Protein AF-A0A954ZHX9-F1 (afdb_monomer_lite)

Secondary structure (DSSP, 8-state):
-PPPP-PPPPPPPPP-------HHHHHHHHTS-------SPPTTT--TT--HHHHHHHHHHHHHH-TTS-TTSSP-SEETTTEEEEEEETTTTSTT-EEEEEEEE-TTT---EEEEEEE-IIIIISS-HHHHHHHHHHHHHHTTTSEEEEEEHHHHB-TTSSBPPHHHHHHHHHHHTTSSPPPPHHHHHHHHHTTTTT-

Sequence (199 aa):
MKRRLYQRPPTMPKPTSLPRGPKWSQKIRKDGKMFSGPGNAPLAFKGGGTSSLEWIVYWTLYKIFMPSGDPRKPPYDGIIGVFAYQKSIDLGHFAGGSVIDFVVELGPRMKSRVAIRVNGSRYHEQASARQIMMDRLQKQRLSSTMTVIDLWDYELLESDGSAGTGEKAVIAVKRALGMIEGPSRLALARSRDVRYQGS

Foldseek 3Di:
DDDDDDDDPDDPDDPDDDPDPDVVVVVCVVVPPQVAQLPAQAPQQPDPPHDSQLSRLLVLQCCVPPVVDDCNDDPNQHDPQAKGAQDKDPRRPDVPIHTFGMWGRPDPVPNAIEGEHEDECVPAVVHDPVSVVVVVVVCVVVVVRHHYDYDYQPQQAPPVSHGDRSVSSNVSVCVRVVVDPDDPVVNVVVVVVVVVVPD

Structure (mmCIF, N/CA/C/O backbone):
data_AF-A0A954ZHX9-F1
#
_entry.id   AF-A0A954ZHX9-F1
#
loop_
_atom_site.group_PDB
_atom_site.id
_atom_site.type_symbol
_atom_site.label_atom_id
_atom_site.label_alt_id
_atom_site.label_comp_id
_atom_site.label_asym_id
_atom_site.label_entity_id
_atom_site.label_seq_id
_atom_site.pdbx_PDB_ins_code
_atom_site.Cartn_x
_atom_site.Cartn_y
_atom_site.Cartn_z
_atom_site.occupancy
_atom_site.B_iso_or_equiv
_atom_site.auth_seq_id
_atom_site.auth_comp_id
_atom_site.auth_asym_id
_atom_site.auth_atom_id
_atom_site.pdbx_PDB_model_num
ATOM 1 N N . MET A 1 1 ? -4.524 77.497 17.691 1.00 46.69 1 MET A N 1
ATOM 2 C CA . MET A 1 1 ? -3.763 76.354 17.130 1.00 46.69 1 MET A CA 1
ATOM 3 C C . MET A 1 1 ? -4.618 75.087 17.191 1.00 46.69 1 MET A C 1
ATOM 5 O O . MET A 1 1 ? -4.881 74.610 18.285 1.00 46.69 1 MET A O 1
ATOM 9 N N . LYS A 1 2 ? -5.102 74.559 16.056 1.00 51.31 2 LYS A N 1
ATOM 10 C CA . LYS A 1 2 ? -5.863 73.292 16.003 1.00 51.31 2 LYS A CA 1
ATOM 11 C C . LYS A 1 2 ? -4.906 72.137 15.670 1.00 51.31 2 LYS A C 1
ATOM 13 O O . LYS A 1 2 ? -4.298 72.145 14.603 1.00 51.31 2 LYS A O 1
ATOM 18 N N . ARG A 1 3 ? -4.752 71.166 16.581 1.00 58.97 3 ARG A N 1
ATOM 19 C CA . ARG A 1 3 ? -3.975 69.929 16.361 1.00 58.97 3 ARG A CA 1
ATOM 20 C C . ARG A 1 3 ? -4.663 69.086 15.279 1.00 58.97 3 ARG A C 1
ATOM 22 O O . ARG A 1 3 ? -5.805 68.675 15.467 1.00 58.97 3 ARG A O 1
ATOM 29 N N . ARG A 1 4 ? -3.978 68.823 14.159 1.00 59.22 4 ARG A N 1
ATOM 30 C CA . ARG A 1 4 ? -4.426 67.840 13.157 1.00 59.22 4 ARG A CA 1
ATOM 31 C C . ARG A 1 4 ? -4.336 66.443 13.775 1.00 59.22 4 ARG A C 1
ATOM 33 O O . ARG A 1 4 ? -3.254 66.013 14.166 1.00 59.22 4 ARG A O 1
ATOM 40 N N . LEU A 1 5 ? -5.475 65.763 13.889 1.00 67.81 5 LEU A N 1
ATOM 41 C CA . LEU A 1 5 ? -5.545 64.365 14.306 1.00 67.81 5 LEU A CA 1
ATOM 42 C C . LEU A 1 5 ? -4.950 63.494 13.195 1.00 67.81 5 LEU A C 1
ATOM 44 O O . LEU A 1 5 ? -5.352 63.588 12.037 1.00 67.81 5 LEU A O 1
ATOM 48 N N . TYR A 1 6 ? -3.971 62.671 13.555 1.00 69.44 6 TYR A N 1
ATOM 49 C CA . TYR A 1 6 ? -3.322 61.719 12.660 1.00 69.44 6 TYR A CA 1
ATOM 50 C C . TYR A 1 6 ? -4.331 60.608 12.319 1.00 69.44 6 TYR A C 1
ATOM 52 O O . TYR A 1 6 ? -4.596 59.733 13.144 1.00 69.44 6 TYR A O 1
ATOM 60 N N . GLN A 1 7 ? -4.952 60.660 11.137 1.00 76.38 7 GLN A N 1
ATOM 61 C CA . GLN A 1 7 ? -5.815 59.575 10.662 1.00 76.38 7 GLN A CA 1
ATOM 62 C C . GLN A 1 7 ? -4.935 58.385 10.274 1.00 76.38 7 GLN A C 1
ATOM 64 O O . GLN A 1 7 ? -4.079 58.490 9.397 1.00 76.38 7 GLN A O 1
ATOM 69 N N . ARG A 1 8 ? -5.123 57.250 10.954 1.00 72.94 8 ARG A N 1
ATOM 70 C CA . ARG A 1 8 ? -4.451 56.002 10.583 1.00 72.94 8 ARG A CA 1
ATOM 71 C C . ARG A 1 8 ? -4.977 55.536 9.219 1.00 72.94 8 ARG A C 1
ATOM 73 O O . ARG A 1 8 ? -6.191 55.588 9.014 1.00 72.94 8 ARG A O 1
ATOM 80 N N . PRO A 1 9 ? -4.102 55.074 8.311 1.00 79.62 9 PRO A N 1
ATOM 81 C CA . PRO A 1 9 ? -4.531 54.550 7.023 1.00 79.62 9 PRO A CA 1
ATOM 82 C C . PRO A 1 9 ? -5.466 53.342 7.211 1.00 79.62 9 PRO A C 1
ATOM 84 O O . PRO A 1 9 ? -5.318 52.597 8.191 1.00 79.62 9 PRO A O 1
ATOM 87 N N . PRO A 1 10 ? -6.434 53.143 6.299 1.00 79.38 10 PRO A N 1
ATOM 88 C CA . PRO A 1 10 ? -7.357 52.020 6.361 1.00 79.38 10 PRO A CA 1
ATOM 89 C C . PRO A 1 10 ? -6.578 50.703 6.342 1.00 79.38 10 PRO A C 1
ATOM 91 O O . PRO A 1 10 ? -5.670 50.497 5.537 1.00 79.38 10 PRO A O 1
ATOM 94 N N . THR A 1 11 ? -6.908 49.812 7.274 1.00 78.06 11 THR A N 1
ATOM 95 C CA . THR A 1 11 ? -6.259 48.505 7.385 1.00 78.06 11 THR A CA 1
ATOM 96 C C . THR A 1 11 ? -6.727 47.629 6.226 1.00 78.06 11 THR A C 1
ATOM 98 O O . THR A 1 11 ? -7.932 47.493 6.018 1.00 78.06 11 THR A O 1
ATOM 101 N N . MET A 1 12 ? -5.798 47.032 5.472 1.00 79.19 12 MET A N 1
ATOM 102 C CA . MET A 1 12 ? -6.164 46.095 4.405 1.00 79.19 12 MET A CA 1
ATOM 103 C C . MET A 1 12 ? -6.992 44.930 4.977 1.00 79.19 12 MET A C 1
ATOM 105 O O . MET A 1 12 ? -6.648 44.407 6.046 1.00 79.19 12 MET A O 1
ATOM 109 N N . PRO A 1 13 ? -8.069 44.503 4.293 1.00 69.75 13 PRO A N 1
ATOM 110 C CA . PRO A 1 13 ? -8.847 43.350 4.714 1.00 69.75 13 PRO A CA 1
ATOM 111 C C . PRO A 1 13 ? -7.958 42.104 4.711 1.00 69.75 13 PRO A C 1
ATOM 113 O O . PRO A 1 13 ? -7.259 41.814 3.741 1.00 69.75 13 PRO A O 1
ATOM 116 N N . LYS A 1 14 ? -7.960 41.370 5.828 1.00 72.50 14 LYS A N 1
ATOM 117 C CA . LYS A 1 14 ? -7.236 40.099 5.928 1.00 72.50 14 LYS A CA 1
ATOM 118 C C . LYS A 1 14 ? -7.811 39.116 4.899 1.00 72.50 14 LYS A C 1
ATOM 120 O O . LYS A 1 14 ? -9.035 39.058 4.771 1.00 72.50 14 LYS A O 1
ATOM 125 N N . PRO A 1 15 ? -6.971 38.326 4.206 1.00 68.50 15 PRO A N 1
ATOM 126 C CA . PRO A 1 15 ? -7.455 37.315 3.276 1.00 68.50 15 PRO A CA 1
ATOM 127 C C . PRO A 1 15 ? -8.400 36.356 4.000 1.00 68.50 15 PRO A C 1
ATOM 129 O O . PRO A 1 15 ? -8.132 35.940 5.132 1.00 68.50 15 PRO A O 1
ATOM 132 N N . THR A 1 16 ? -9.516 36.024 3.350 1.00 65.25 16 THR A N 1
ATOM 133 C CA . THR A 1 16 ? -10.502 35.071 3.858 1.00 65.25 16 THR A CA 1
ATOM 134 C C . THR A 1 16 ? -9.792 33.766 4.191 1.00 65.25 16 THR A C 1
ATOM 136 O O . THR A 1 16 ? -9.260 33.088 3.313 1.00 65.25 16 THR A O 1
ATOM 139 N N . SER A 1 17 ? -9.737 33.420 5.478 1.00 63.84 17 SER A N 1
ATOM 140 C CA . SER A 1 17 ? -9.113 32.174 5.908 1.00 63.84 17 SER A CA 1
ATOM 141 C C . SER A 1 17 ? -9.844 30.999 5.268 1.00 63.84 17 SER A C 1
ATOM 143 O O . SER A 1 17 ? -11.068 30.910 5.390 1.00 63.84 17 SER A O 1
ATOM 145 N N . LEU A 1 18 ? -9.100 30.091 4.634 1.00 62.84 18 LEU A N 1
ATOM 146 C CA . LEU A 1 18 ? -9.658 28.848 4.112 1.00 62.84 18 LEU A CA 1
ATOM 147 C C . LEU A 1 18 ? -10.445 28.121 5.216 1.00 62.84 18 LEU A C 1
ATOM 149 O O . LEU A 1 18 ? -9.999 28.108 6.373 1.00 62.84 18 LEU A O 1
ATOM 153 N N . PRO A 1 19 ? -11.598 27.513 4.886 1.00 58.16 19 PRO A N 1
ATOM 154 C CA . PRO A 1 19 ? -12.369 26.754 5.853 1.00 58.16 19 PRO A CA 1
ATOM 155 C C . PRO A 1 19 ? -11.476 25.655 6.424 1.00 58.16 19 PRO A C 1
ATOM 157 O O . PRO A 1 19 ? -11.005 24.763 5.716 1.00 58.16 19 PRO A O 1
ATOM 160 N N . ARG A 1 20 ? -11.204 25.737 7.729 1.00 55.69 20 ARG A N 1
ATOM 161 C CA . ARG A 1 20 ? -10.523 24.659 8.441 1.00 55.69 20 ARG A CA 1
ATOM 162 C C . ARG A 1 20 ? -11.422 23.433 8.330 1.00 55.69 20 ARG A C 1
ATOM 164 O O . ARG A 1 20 ? -12.624 23.546 8.567 1.00 55.69 20 ARG A O 1
ATOM 171 N N . GLY A 1 21 ? -10.839 22.299 7.943 1.00 61.03 21 GLY A N 1
ATOM 172 C CA . GLY A 1 21 ? -11.563 21.049 7.710 1.00 61.03 21 GLY A CA 1
ATOM 173 C C . GLY A 1 21 ? -12.459 20.620 8.886 1.00 61.03 21 GLY A C 1
ATOM 174 O O . GLY A 1 21 ? -12.442 21.247 9.948 1.00 61.03 21 GLY A O 1
ATOM 175 N N . PRO A 1 22 ? -13.248 19.550 8.713 1.00 62.28 22 PRO A N 1
ATOM 176 C CA . PRO A 1 22 ? -14.292 19.139 9.651 1.00 62.28 22 PRO A CA 1
ATOM 177 C C . PRO A 1 22 ? -13.874 19.187 11.130 1.00 62.28 22 PRO A C 1
ATOM 179 O O . PRO A 1 22 ? -12.778 18.769 11.489 1.00 62.28 22 PRO A O 1
ATOM 182 N N . LYS A 1 23 ? -14.760 19.650 12.025 1.00 50.34 23 LYS A N 1
ATOM 183 C CA . LYS A 1 23 ? -14.443 19.836 13.460 1.00 50.34 23 LYS A CA 1
ATOM 184 C C . LYS A 1 23 ? -13.879 18.577 14.140 1.00 50.34 23 LYS A C 1
ATOM 186 O O . LYS A 1 23 ? -13.110 18.701 15.090 1.00 50.34 23 LYS A O 1
ATOM 191 N N . TRP A 1 24 ? -14.218 17.380 13.654 1.00 52.72 24 TRP A N 1
ATOM 192 C CA . TRP A 1 24 ? -13.671 16.124 14.172 1.00 52.72 24 TRP A CA 1
ATOM 193 C C . TRP A 1 24 ? -12.162 15.981 13.909 1.00 52.72 24 TRP A C 1
ATOM 195 O O . TRP A 1 24 ? -11.444 15.561 14.812 1.00 52.72 24 TRP A O 1
ATOM 205 N N . SER A 1 25 ? -11.650 16.414 12.749 1.00 47.78 25 SER A N 1
ATOM 206 C CA . SER A 1 25 ? -10.208 16.373 12.454 1.00 47.78 25 SER A CA 1
ATOM 207 C C . SER A 1 25 ? -9.433 17.402 13.281 1.00 47.78 25 SER A C 1
ATOM 209 O O . SER A 1 25 ? -8.307 17.160 13.709 1.00 47.78 25 SER A O 1
ATOM 211 N N . GLN A 1 26 ? -10.068 18.531 13.608 1.00 52.44 26 GLN A N 1
ATOM 212 C CA . GLN A 1 26 ? -9.501 19.531 14.517 1.00 52.44 26 GLN A CA 1
ATOM 213 C C . GLN A 1 26 ? -9.416 19.021 15.963 1.00 52.44 26 GLN A C 1
ATOM 215 O O . GLN A 1 26 ? -8.457 19.340 16.663 1.00 52.44 26 GLN A O 1
ATOM 220 N N . LYS A 1 27 ? -10.395 18.220 16.407 1.00 49.22 27 LYS A N 1
ATOM 221 C CA . LYS A 1 27 ? -10.418 17.623 17.751 1.00 49.22 27 LYS A CA 1
ATOM 222 C C . LYS A 1 27 ? -9.317 16.566 17.909 1.00 49.22 27 LYS A C 1
ATOM 224 O O . LYS A 1 27 ? -8.544 16.642 18.853 1.00 49.22 27 LYS A O 1
ATOM 229 N N . ILE A 1 28 ? -9.141 15.705 16.901 1.00 50.41 28 ILE A N 1
ATOM 230 C CA . ILE A 1 28 ? -8.047 14.717 16.838 1.00 50.41 28 ILE A CA 1
ATOM 231 C C . ILE A 1 28 ? -6.665 15.393 16.889 1.00 50.41 28 ILE A C 1
ATOM 233 O O . ILE A 1 28 ? -5.774 14.916 17.585 1.00 50.41 28 ILE A O 1
ATOM 237 N N . ARG A 1 29 ? -6.493 16.543 16.218 1.00 48.91 29 ARG A N 1
ATOM 238 C CA . ARG A 1 29 ? -5.257 17.347 16.291 1.00 48.91 29 ARG A CA 1
ATOM 239 C C . ARG A 1 29 ? -5.011 17.972 17.668 1.00 48.91 29 ARG A C 1
ATOM 241 O O . ARG A 1 29 ? -3.859 18.117 18.062 1.00 48.91 29 ARG A O 1
ATOM 248 N N . LYS A 1 30 ? -6.073 18.375 18.374 1.00 45.91 30 LYS A N 1
ATOM 249 C CA . LYS A 1 30 ? -5.996 19.037 19.687 1.00 45.91 30 LYS A CA 1
ATOM 250 C C . LYS A 1 30 ? -5.690 18.053 20.820 1.00 45.91 30 LYS A C 1
ATOM 252 O O . LYS A 1 30 ? -5.014 18.429 21.769 1.00 45.91 30 LYS A O 1
ATOM 257 N N . ASP A 1 31 ? -6.129 16.804 20.691 1.00 44.69 31 ASP A N 1
ATOM 258 C CA . ASP A 1 31 ? -6.001 15.778 21.733 1.00 44.69 31 ASP A CA 1
ATOM 259 C C . ASP A 1 31 ? -4.604 15.123 21.801 1.00 44.69 31 ASP A C 1
ATOM 261 O O . ASP A 1 31 ? -4.423 14.128 22.500 1.00 44.69 31 ASP A O 1
ATOM 265 N N . GLY A 1 32 ? -3.597 15.636 21.080 1.00 37.88 32 GLY A N 1
ATOM 266 C CA . GLY A 1 32 ? -2.194 15.213 21.222 1.00 37.88 32 GLY A CA 1
ATOM 267 C C . GLY A 1 32 ? -1.882 13.774 20.787 1.00 37.88 32 GLY A C 1
ATOM 268 O O . GLY A 1 32 ? -0.715 13.433 20.608 1.00 37.88 32 GLY A O 1
ATOM 269 N N . LYS A 1 33 ? -2.895 12.947 20.496 1.00 42.09 33 LYS A N 1
ATOM 270 C CA . LYS A 1 33 ? -2.769 11.767 19.635 1.00 42.09 33 LYS A CA 1
ATOM 271 C C . LYS A 1 33 ? -2.601 12.242 18.196 1.00 42.09 33 LYS A C 1
ATOM 273 O O . LYS A 1 33 ? -3.433 11.974 17.332 1.00 42.09 33 LYS A O 1
ATOM 278 N N . MET A 1 34 ? -1.497 12.940 17.920 1.00 41.88 34 MET A N 1
ATOM 279 C CA . MET A 1 34 ? -0.911 12.852 16.592 1.00 41.88 34 MET A CA 1
ATOM 280 C C . MET A 1 34 ? -0.884 11.359 16.273 1.00 41.88 34 MET A C 1
ATOM 282 O O . MET A 1 34 ? -0.320 10.579 17.042 1.00 41.88 34 MET A O 1
ATOM 286 N N . PHE A 1 35 ? -1.548 10.947 15.193 1.00 48.53 35 PHE A N 1
ATOM 287 C CA . PHE A 1 35 ? -1.193 9.695 14.548 1.00 48.53 35 PHE A CA 1
ATOM 288 C C . PHE A 1 35 ? 0.287 9.857 14.223 1.00 48.53 35 PHE A C 1
ATOM 290 O O . PHE A 1 35 ? 0.636 10.510 13.237 1.00 48.53 35 PHE A O 1
ATOM 297 N N . SER A 1 36 ? 1.151 9.384 15.127 1.00 63.84 36 SER A N 1
ATOM 298 C CA . SER A 1 36 ? 2.575 9.322 14.879 1.00 63.84 36 SER A CA 1
ATOM 299 C C . SER A 1 36 ? 2.706 8.634 13.533 1.00 63.84 36 SER A C 1
ATOM 301 O O . SER A 1 36 ? 2.004 7.657 13.259 1.00 63.84 36 SER A O 1
ATOM 303 N N . GLY A 1 37 ? 3.490 9.224 12.635 1.00 72.12 37 GLY A N 1
ATOM 304 C CA . GLY A 1 37 ? 3.716 8.607 11.341 1.00 72.12 37 GLY A CA 1
ATOM 305 C C . GLY A 1 37 ? 4.265 7.187 11.520 1.00 72.12 37 GLY A C 1
ATOM 306 O O . GLY A 1 37 ? 4.685 6.801 12.617 1.00 72.12 37 GLY A O 1
ATOM 307 N N . PRO A 1 38 ? 4.339 6.410 10.438 1.00 81.00 38 PRO A N 1
ATOM 308 C CA . PRO A 1 38 ? 4.888 5.054 10.478 1.00 81.00 38 PRO A CA 1
ATOM 309 C C . PRO A 1 38 ? 6.326 4.996 11.035 1.00 81.00 38 PRO A C 1
ATOM 311 O O . PRO A 1 38 ? 6.797 3.933 11.456 1.00 81.00 38 PRO A O 1
ATOM 314 N N . GLY A 1 39 ? 7.026 6.137 11.078 1.00 83.75 39 GLY A N 1
ATOM 315 C CA . GLY A 1 39 ? 8.426 6.231 11.464 1.00 83.75 39 GLY A CA 1
ATOM 316 C C . GLY A 1 39 ? 9.302 5.448 10.492 1.00 83.75 39 GLY A C 1
ATOM 317 O O . GLY A 1 39 ? 8.857 5.024 9.425 1.00 83.75 39 GLY A O 1
ATOM 318 N N . ASN A 1 40 ? 10.554 5.212 10.870 1.00 84.12 40 ASN A N 1
ATOM 319 C CA . ASN A 1 40 ? 11.426 4.357 10.071 1.00 84.12 40 ASN A CA 1
ATOM 320 C C . ASN A 1 40 ? 10.964 2.900 10.144 1.00 84.12 40 ASN A C 1
ATOM 322 O O . ASN A 1 40 ? 10.594 2.424 11.225 1.00 84.12 40 ASN A O 1
ATOM 326 N N . ALA A 1 41 ? 11.031 2.193 9.016 1.00 86.94 41 ALA A N 1
ATOM 327 C CA . ALA A 1 41 ? 10.778 0.758 8.988 1.00 86.94 41 ALA A CA 1
ATOM 328 C C . ALA A 1 41 ? 11.804 0.019 9.866 1.00 86.94 41 ALA A C 1
ATOM 330 O O . ALA A 1 41 ? 12.984 0.395 9.852 1.00 86.94 41 ALA A O 1
ATOM 331 N N . PRO A 1 42 ? 11.390 -1.012 10.624 1.00 87.69 42 PRO A N 1
ATOM 332 C CA . PRO A 1 42 ? 12.321 -1.897 11.315 1.00 87.69 42 PRO A CA 1
ATOM 333 C C . PRO A 1 42 ? 13.357 -2.486 10.351 1.00 87.69 42 PRO A C 1
ATOM 335 O O . PRO A 1 42 ? 13.042 -2.764 9.195 1.00 87.69 42 PRO A O 1
ATOM 338 N N . LEU A 1 43 ? 14.582 -2.731 10.827 1.00 84.94 43 LEU A N 1
ATOM 339 C CA . LEU A 1 43 ? 15.641 -3.302 9.985 1.00 84.94 43 LEU A CA 1
ATOM 340 C C . LEU A 1 43 ? 15.221 -4.656 9.391 1.00 84.94 43 LEU A C 1
ATOM 342 O O . LEU A 1 43 ? 15.413 -4.891 8.207 1.00 84.94 43 LEU A O 1
ATOM 346 N N . ALA A 1 44 ? 14.555 -5.490 10.193 1.00 85.31 44 ALA A N 1
ATOM 347 C CA . ALA A 1 44 ? 14.040 -6.788 9.763 1.00 85.31 44 ALA A CA 1
ATOM 348 C C . ALA A 1 44 ? 12.870 -6.702 8.756 1.00 85.31 44 ALA A C 1
ATOM 350 O O . ALA A 1 44 ? 12.528 -7.713 8.157 1.00 85.31 44 ALA A O 1
ATOM 351 N N . PHE A 1 45 ? 12.250 -5.528 8.576 1.00 84.06 45 PHE A N 1
ATOM 352 C CA . PHE A 1 45 ? 11.219 -5.304 7.552 1.00 84.06 45 PHE A CA 1
ATOM 353 C C . PHE A 1 45 ? 11.852 -5.021 6.179 1.00 84.06 45 PHE A C 1
ATOM 355 O O . PHE A 1 45 ? 11.346 -5.450 5.144 1.00 84.06 45 PHE A O 1
ATOM 362 N N . LYS A 1 46 ? 12.996 -4.320 6.170 1.00 65.94 46 LYS A N 1
ATOM 363 C CA . LYS A 1 46 ? 13.762 -3.965 4.967 1.00 65.94 46 LYS A CA 1
ATOM 364 C C . LYS A 1 46 ? 14.601 -5.154 4.470 1.00 65.94 46 LYS A C 1
ATOM 366 O O . LYS A 1 46 ? 15.827 -5.117 4.513 1.00 65.94 46 LYS A O 1
ATOM 371 N N . GLY A 1 47 ? 13.948 -6.225 4.020 1.00 58.34 47 GLY A N 1
ATOM 372 C CA . GLY A 1 47 ? 14.594 -7.244 3.184 1.00 58.34 47 GLY A CA 1
ATOM 373 C C . GLY A 1 47 ? 14.964 -6.676 1.805 1.00 58.34 47 GLY A C 1
ATOM 374 O O . GLY A 1 47 ? 14.457 -5.622 1.430 1.00 58.34 47 GLY A O 1
ATOM 375 N N . GLY A 1 48 ? 15.830 -7.362 1.045 1.00 48.66 48 GLY A N 1
ATOM 376 C CA . GLY A 1 48 ? 16.492 -6.888 -0.194 1.00 48.66 48 GLY A CA 1
ATOM 377 C C . GLY A 1 48 ? 15.614 -6.436 -1.378 1.00 48.66 48 GLY A C 1
ATOM 378 O O . GLY A 1 48 ? 16.152 -6.170 -2.448 1.00 48.66 48 GLY A O 1
ATOM 379 N N . GLY A 1 49 ? 14.297 -6.326 -1.199 1.00 51.72 49 GLY A N 1
ATOM 380 C CA . GLY A 1 49 ? 13.355 -5.739 -2.156 1.00 51.72 49 GLY A CA 1
ATOM 381 C C . GLY A 1 49 ? 12.251 -4.881 -1.525 1.00 51.72 49 GLY A C 1
ATOM 382 O O . GLY A 1 49 ? 11.447 -4.328 -2.261 1.00 51.72 49 GLY A O 1
ATOM 383 N N . THR A 1 50 ? 12.207 -4.742 -0.196 1.00 59.84 50 THR A N 1
ATOM 384 C CA . THR A 1 50 ? 11.133 -4.030 0.508 1.00 59.84 50 THR A CA 1
ATOM 385 C C . THR A 1 50 ? 11.368 -2.520 0.503 1.00 59.84 50 THR A C 1
ATOM 387 O O . THR A 1 50 ? 12.377 -2.031 1.027 1.00 59.84 50 THR A O 1
ATOM 390 N N . SER A 1 51 ? 10.417 -1.751 -0.025 1.00 73.31 51 SER A N 1
ATOM 391 C CA . SER A 1 51 ? 10.505 -0.291 -0.067 1.00 73.31 51 SER A CA 1
ATOM 392 C C . SER A 1 51 ? 10.051 0.384 1.239 1.00 73.31 51 SER A C 1
ATOM 394 O O . SER A 1 51 ? 9.209 -0.108 1.992 1.00 73.31 51 SER A O 1
ATOM 396 N N . SER A 1 52 ? 10.565 1.591 1.509 1.00 82.31 52 SER A N 1
ATOM 397 C CA . SER A 1 52 ? 10.043 2.444 2.593 1.00 82.31 52 SER A CA 1
ATOM 398 C C . SER A 1 52 ? 8.549 2.762 2.425 1.00 82.31 52 SER A C 1
ATOM 400 O O . SER A 1 52 ? 7.890 3.072 3.412 1.00 82.31 52 SER A O 1
ATOM 402 N N . LEU A 1 53 ? 8.014 2.684 1.200 1.00 86.56 53 LEU A N 1
ATOM 403 C CA . LEU A 1 53 ? 6.595 2.895 0.907 1.00 86.56 53 LEU A CA 1
ATOM 404 C C . LEU A 1 53 ? 5.737 1.723 1.389 1.00 86.56 53 LEU A C 1
ATOM 406 O O . LEU A 1 53 ? 4.701 1.948 2.013 1.00 86.56 53 LEU A O 1
ATOM 410 N N . GLU A 1 54 ? 6.189 0.485 1.177 1.00 91.38 54 GLU A N 1
ATOM 411 C CA . GLU A 1 54 ? 5.517 -0.709 1.702 1.00 91.38 54 GLU A CA 1
ATOM 412 C C . GLU A 1 54 ? 5.370 -0.630 3.223 1.00 91.38 54 GLU A C 1
ATOM 414 O O . GLU A 1 54 ? 4.300 -0.918 3.752 1.00 91.38 54 GLU A O 1
ATOM 419 N N . TRP A 1 55 ? 6.383 -0.131 3.938 1.00 91.94 55 TRP A N 1
ATOM 420 C CA . TRP A 1 55 ? 6.284 0.066 5.388 1.00 91.94 55 TRP A CA 1
ATOM 421 C C . TRP A 1 55 ? 5.145 1.014 5.788 1.00 91.94 55 TRP A C 1
ATOM 423 O O . TRP A 1 55 ? 4.426 0.750 6.754 1.00 91.94 55 TRP A O 1
ATOM 433 N N . ILE A 1 56 ? 4.950 2.104 5.039 1.00 91.62 56 ILE A N 1
ATOM 434 C CA . ILE A 1 56 ? 3.866 3.062 5.293 1.00 91.62 56 ILE A CA 1
ATOM 435 C C . ILE A 1 56 ? 2.514 2.356 5.164 1.00 91.62 56 ILE A C 1
ATOM 437 O O . ILE A 1 56 ? 1.651 2.516 6.032 1.00 91.62 56 ILE A O 1
ATOM 441 N N . VAL A 1 57 ? 2.337 1.549 4.115 1.00 93.94 57 VAL A N 1
ATOM 442 C CA . VAL A 1 57 ? 1.089 0.815 3.867 1.00 93.94 57 VAL A CA 1
ATOM 443 C C . VAL A 1 57 ? 0.879 -0.281 4.911 1.00 93.94 57 VAL A C 1
ATOM 445 O O . VAL A 1 57 ? -0.198 -0.343 5.500 1.00 93.94 57 VAL A O 1
ATOM 448 N N . TYR A 1 58 ? 1.910 -1.066 5.230 1.00 94.12 58 TYR A N 1
ATOM 449 C CA . TYR A 1 58 ? 1.875 -2.106 6.262 1.00 94.12 58 TYR A CA 1
ATOM 450 C C . TYR A 1 58 ? 1.441 -1.539 7.618 1.00 94.12 58 TYR A C 1
ATOM 452 O O . TYR A 1 58 ? 0.467 -1.995 8.223 1.00 94.12 58 TYR A O 1
ATOM 460 N N . TRP A 1 59 ? 2.120 -0.484 8.076 1.00 93.38 59 TRP A N 1
ATOM 461 C CA . TRP A 1 59 ? 1.785 0.200 9.322 1.00 93.38 59 TRP A CA 1
ATOM 462 C C . TRP A 1 59 ? 0.345 0.721 9.309 1.00 93.38 59 TRP A C 1
ATOM 464 O O . TRP A 1 59 ? -0.387 0.582 10.291 1.00 93.38 59 TRP A O 1
ATOM 474 N N . THR A 1 60 ? -0.079 1.286 8.178 1.00 93.19 60 THR A N 1
ATOM 475 C CA . THR A 1 60 ? -1.423 1.838 8.010 1.00 93.19 60 THR A CA 1
ATOM 476 C C . THR A 1 60 ? -2.497 0.759 8.100 1.00 93.19 60 THR A C 1
ATOM 478 O O . THR A 1 60 ? -3.494 0.953 8.797 1.00 93.19 60 THR A O 1
ATOM 481 N N . LEU A 1 61 ? -2.291 -0.392 7.457 1.00 93.88 61 LEU A N 1
ATOM 482 C CA . LEU A 1 61 ? -3.205 -1.532 7.528 1.00 93.88 61 LEU A CA 1
ATOM 483 C C . LEU A 1 61 ? -3.352 -2.036 8.971 1.00 93.88 61 LEU A C 1
ATOM 485 O O . LEU A 1 61 ? -4.478 -2.251 9.420 1.00 93.88 61 LEU A O 1
ATOM 489 N N . TYR A 1 62 ? -2.263 -2.103 9.748 1.00 93.00 62 TYR A N 1
ATOM 490 C CA . TYR A 1 62 ? -2.348 -2.387 11.188 1.00 93.00 62 TYR A CA 1
ATOM 491 C C . TYR A 1 62 ? -3.176 -1.346 11.937 1.00 93.00 62 TYR A C 1
ATOM 493 O O . TYR A 1 62 ? -4.033 -1.706 12.737 1.00 93.00 62 TYR A O 1
ATOM 501 N N . LYS A 1 63 ? -2.985 -0.049 11.673 1.00 91.06 63 LYS A N 1
ATOM 502 C CA . LYS A 1 63 ? -3.789 0.992 12.333 1.00 91.06 63 LYS A CA 1
ATOM 503 C C . LYS A 1 63 ? -5.269 0.939 11.978 1.00 91.06 63 LYS A C 1
ATOM 505 O O . LYS A 1 63 ? -6.089 1.313 12.813 1.00 91.06 63 LYS A O 1
ATOM 510 N N . ILE A 1 64 ? -5.611 0.486 10.776 1.00 89.12 64 ILE A N 1
ATOM 511 C CA . ILE A 1 64 ? -7.001 0.334 10.341 1.00 89.12 64 ILE A CA 1
ATOM 512 C C . ILE A 1 64 ? -7.641 -0.903 10.979 1.00 89.12 64 ILE A C 1
ATOM 514 O O . ILE A 1 64 ? -8.747 -0.796 11.505 1.00 89.12 64 ILE A O 1
ATOM 518 N N . PHE A 1 65 ? -6.963 -2.052 10.941 1.00 89.44 65 PHE A N 1
ATOM 519 C CA . PHE A 1 65 ? -7.575 -3.344 11.259 1.00 89.44 65 PHE A CA 1
ATOM 520 C C . PHE A 1 65 ? -7.267 -3.883 12.661 1.00 89.44 65 PHE A C 1
ATOM 522 O O . PHE A 1 65 ? -8.055 -4.651 13.204 1.00 89.44 65 PHE A O 1
ATOM 529 N N . MET A 1 66 ? -6.155 -3.476 13.272 1.00 88.94 66 MET A N 1
ATOM 530 C CA . MET A 1 66 ? -5.758 -3.879 14.623 1.00 88.94 66 MET A CA 1
ATOM 531 C C . MET A 1 66 ? -5.046 -2.715 15.329 1.00 88.94 66 MET A C 1
ATOM 533 O O . MET A 1 66 ? -3.830 -2.742 15.521 1.00 88.94 66 MET A O 1
ATOM 537 N N . PRO A 1 67 ? -5.782 -1.660 15.729 1.00 85.69 67 PRO A N 1
ATOM 538 C CA . PRO A 1 67 ? -5.188 -0.423 16.243 1.00 85.69 67 PRO A CA 1
ATOM 539 C C . PRO A 1 67 ? -4.368 -0.604 17.532 1.00 85.69 67 PRO A C 1
ATOM 541 O O . PRO A 1 67 ? -3.473 0.202 17.794 1.00 85.69 67 PRO A O 1
ATOM 544 N N . SER A 1 68 ? -4.657 -1.650 18.316 1.00 86.69 68 SER A N 1
ATOM 545 C CA . SER A 1 68 ? -3.898 -2.058 19.508 1.00 86.69 68 SER A CA 1
ATOM 546 C C . SER A 1 68 ? -2.656 -2.902 19.197 1.00 86.69 68 SER A C 1
ATOM 548 O O . SER A 1 68 ? -1.826 -3.101 20.080 1.00 86.69 68 SER A O 1
ATOM 550 N N . GLY A 1 69 ? -2.525 -3.403 17.967 1.00 85.88 69 GLY A N 1
ATOM 551 C CA . GLY A 1 69 ? -1.401 -4.216 17.522 1.00 85.88 69 GLY A CA 1
ATOM 552 C C . GLY A 1 69 ? -0.141 -3.387 17.281 1.00 85.88 69 GLY A C 1
ATOM 553 O O . GLY A 1 69 ? -0.200 -2.207 16.912 1.00 85.88 69 GLY A O 1
ATOM 554 N N . ASP A 1 70 ? 1.010 -4.030 17.468 1.00 88.88 70 ASP A N 1
ATOM 555 C CA . ASP A 1 70 ? 2.315 -3.448 17.168 1.00 88.88 70 ASP A CA 1
ATOM 556 C C . ASP A 1 70 ? 2.831 -3.955 15.807 1.00 88.88 70 ASP A C 1
ATOM 558 O O . ASP A 1 70 ? 3.276 -5.100 15.720 1.00 88.88 70 ASP A O 1
ATOM 562 N N . PRO A 1 71 ? 2.808 -3.124 14.745 1.00 90.31 71 PRO A N 1
ATOM 563 C CA . PRO A 1 71 ? 3.280 -3.513 13.415 1.00 90.31 71 PRO A CA 1
ATOM 564 C C . PRO A 1 71 ? 4.803 -3.677 13.329 1.00 90.31 71 PRO A C 1
ATOM 566 O O . PRO A 1 71 ? 5.317 -4.073 12.289 1.00 90.31 71 PRO A O 1
ATOM 569 N N . ARG A 1 72 ? 5.561 -3.315 14.371 1.00 90.00 72 ARG A N 1
ATOM 570 C CA . ARG A 1 72 ? 7.030 -3.374 14.349 1.00 90.00 72 ARG A CA 1
ATOM 571 C C . ARG A 1 72 ? 7.576 -4.746 14.749 1.00 90.00 72 ARG A C 1
ATOM 573 O O . ARG A 1 72 ? 8.792 -4.917 14.756 1.00 90.00 72 ARG A O 1
ATOM 580 N N . LYS A 1 73 ? 6.705 -5.697 15.099 1.00 89.62 73 LYS A N 1
ATOM 581 C CA . LYS A 1 73 ? 7.085 -7.050 15.514 1.00 89.62 73 LYS A CA 1
ATOM 582 C C . LYS A 1 73 ? 7.016 -8.027 14.330 1.00 89.62 73 LYS A C 1
ATOM 584 O O . LYS A 1 73 ? 6.005 -8.025 13.632 1.00 89.62 73 LYS A O 1
ATOM 589 N N . PRO A 1 74 ? 8.050 -8.863 14.114 1.00 88.75 74 PRO A N 1
ATOM 590 C CA . PRO A 1 74 ? 7.998 -9.953 13.140 1.00 88.75 74 PRO A CA 1
ATOM 591 C C . PRO A 1 74 ? 7.046 -11.079 13.605 1.00 88.75 74 PRO A C 1
ATOM 593 O O . PRO A 1 74 ? 6.734 -11.141 14.800 1.00 88.75 74 PRO A O 1
ATOM 596 N N . PRO A 1 75 ? 6.634 -12.004 12.716 1.00 88.94 75 PRO A N 1
ATOM 597 C CA . PRO A 1 75 ? 6.930 -12.071 11.282 1.00 88.94 75 PRO A CA 1
ATOM 598 C C . PRO A 1 75 ? 6.019 -11.102 10.524 1.00 88.94 75 PRO A C 1
ATOM 600 O O . PRO A 1 75 ? 4.832 -11.012 10.824 1.00 88.94 75 PRO A O 1
ATOM 603 N N . TYR A 1 76 ? 6.558 -10.317 9.594 1.00 91.94 76 TYR A N 1
ATOM 604 C CA . TYR A 1 76 ? 5.814 -9.226 8.953 1.00 91.94 76 TYR A CA 1
ATOM 605 C C . TYR A 1 76 ? 4.7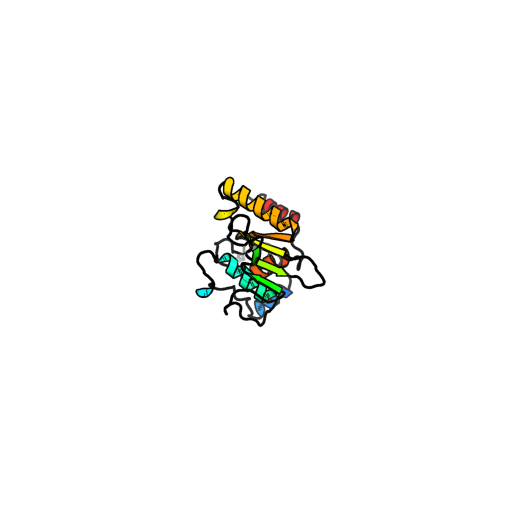93 -9.718 7.917 1.00 91.94 76 TYR A C 1
ATOM 607 O O . TYR A 1 76 ? 4.682 -9.144 6.846 1.00 91.94 76 TYR A O 1
ATOM 615 N N . ASP A 1 77 ? 4.047 -10.774 8.220 1.00 91.06 77 ASP A N 1
ATOM 616 C CA . ASP A 1 77 ? 3.143 -11.455 7.295 1.00 91.06 77 ASP A CA 1
ATOM 617 C C . ASP A 1 77 ? 1.786 -10.748 7.190 1.00 91.06 77 ASP A C 1
ATOM 619 O O . ASP A 1 77 ? 1.009 -11.032 6.283 1.00 91.06 77 ASP A O 1
ATOM 623 N N . GLY A 1 78 ? 1.496 -9.813 8.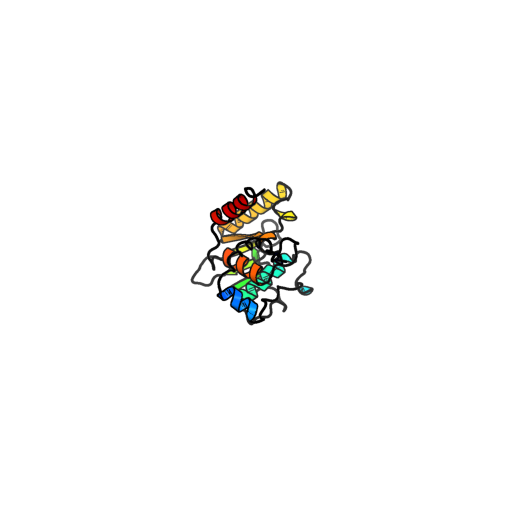100 1.00 91.25 78 GLY A N 1
ATOM 624 C CA . GLY A 1 78 ? 0.208 -9.137 8.228 1.00 91.25 78 GLY A CA 1
ATOM 625 C C . GLY A 1 78 ? -0.663 -9.726 9.340 1.00 91.25 78 GLY A C 1
ATOM 626 O O . GLY A 1 78 ? -0.174 -10.184 10.371 1.00 91.25 78 GLY A O 1
ATOM 627 N N . ILE A 1 79 ? -1.982 -9.681 9.154 1.00 90.69 79 ILE A N 1
ATOM 628 C CA . ILE A 1 79 ? -2.965 -10.169 10.128 1.00 90.69 79 ILE A CA 1
ATOM 629 C C . ILE A 1 79 ? -3.730 -11.331 9.501 1.00 90.69 79 ILE A C 1
ATOM 631 O O . ILE A 1 79 ? -4.446 -11.151 8.513 1.00 90.69 79 ILE A O 1
ATOM 635 N N . ILE A 1 80 ? -3.615 -12.511 10.114 1.00 89.00 80 ILE A N 1
ATOM 636 C CA . ILE A 1 80 ? -4.257 -13.747 9.650 1.00 89.00 80 ILE A CA 1
ATOM 637 C C . ILE A 1 80 ? -5.758 -13.518 9.421 1.00 89.00 80 ILE A C 1
ATOM 639 O O . ILE A 1 80 ? -6.475 -13.071 10.315 1.00 89.00 80 ILE A O 1
ATOM 643 N N . GLY A 1 81 ? -6.221 -13.826 8.206 1.00 86.06 81 GLY A N 1
ATOM 644 C CA . GLY A 1 81 ? -7.621 -13.684 7.792 1.00 86.06 81 GLY A CA 1
ATOM 645 C C . GLY A 1 81 ? -8.091 -12.246 7.546 1.00 86.06 81 GLY A C 1
ATOM 646 O O . GLY A 1 81 ? -9.283 -12.039 7.328 1.00 86.06 81 GLY A O 1
ATOM 647 N N . VAL A 1 82 ? -7.191 -11.256 7.592 1.00 89.50 82 VAL A N 1
ATOM 648 C CA . VAL A 1 82 ? -7.522 -9.841 7.359 1.00 89.50 82 VAL A CA 1
ATOM 649 C C . VAL A 1 82 ? -6.668 -9.242 6.252 1.00 89.50 82 VAL A C 1
ATOM 651 O O . VAL A 1 82 ? -7.206 -8.680 5.304 1.00 89.50 82 VAL A O 1
ATOM 654 N N . PHE A 1 83 ? -5.343 -9.352 6.336 1.00 93.12 83 PHE A N 1
ATOM 655 C CA . PHE A 1 83 ? -4.475 -9.001 5.220 1.00 93.12 83 PHE A CA 1
ATOM 656 C C . PHE A 1 83 ? -3.143 -9.741 5.290 1.00 93.12 83 PHE A C 1
ATOM 658 O O . PHE A 1 83 ? -2.665 -10.061 6.375 1.00 93.12 83 PHE A O 1
ATOM 665 N N . ALA A 1 84 ? -2.538 -9.956 4.127 1.00 92.81 84 ALA A N 1
ATOM 666 C CA . ALA A 1 84 ? -1.224 -10.562 3.985 1.00 92.81 84 ALA A CA 1
ATOM 667 C C . ALA A 1 84 ? -0.252 -9.606 3.286 1.00 92.81 84 ALA A C 1
ATOM 669 O O . ALA A 1 84 ? -0.654 -8.920 2.344 1.00 92.81 84 ALA A O 1
ATOM 670 N N . TYR A 1 85 ? 1.001 -9.587 3.730 1.00 92.69 85 TYR A N 1
ATOM 671 C CA . TYR A 1 85 ? 2.116 -8.878 3.098 1.00 92.69 85 TYR A CA 1
ATOM 672 C C . TYR A 1 85 ? 2.923 -9.821 2.193 1.00 92.69 85 TYR A C 1
ATOM 674 O O . TYR A 1 85 ? 3.080 -10.994 2.524 1.00 92.69 85 TYR A O 1
ATOM 682 N N . GLN A 1 86 ? 3.405 -9.323 1.050 1.00 88.81 86 GLN A N 1
ATOM 683 C CA . GLN A 1 86 ? 4.201 -10.071 0.061 1.00 88.81 86 GLN A CA 1
ATOM 684 C C . GLN A 1 86 ? 3.590 -11.437 -0.302 1.00 88.81 86 GLN A C 1
ATOM 686 O O . GLN A 1 86 ? 4.257 -12.474 -0.356 1.00 88.81 86 GLN A O 1
ATOM 691 N N . LYS A 1 87 ? 2.278 -11.451 -0.574 1.00 87.12 87 LYS A N 1
ATOM 692 C CA . LYS A 1 87 ? 1.557 -12.681 -0.912 1.00 87.12 87 LYS A CA 1
ATOM 693 C C . LYS A 1 87 ? 1.957 -13.141 -2.312 1.00 87.12 87 LYS A C 1
ATOM 695 O O . LYS A 1 87 ? 1.705 -12.458 -3.304 1.00 87.12 87 LYS A O 1
ATOM 700 N N . SER A 1 88 ? 2.552 -14.327 -2.384 1.00 84.06 88 SER A N 1
ATOM 701 C CA . SER A 1 88 ? 2.862 -14.995 -3.648 1.00 84.06 88 SER A CA 1
ATOM 702 C C . SER A 1 88 ? 1.588 -15.486 -4.339 1.00 84.06 88 SER A C 1
ATOM 704 O O . SER A 1 88 ? 0.733 -16.111 -3.709 1.00 84.06 88 SER A O 1
ATOM 706 N N . ILE A 1 89 ? 1.482 -15.225 -5.641 1.00 77.94 89 ILE A N 1
ATOM 707 C CA . ILE A 1 89 ? 0.405 -15.686 -6.524 1.00 77.94 89 ILE A CA 1
ATOM 708 C C . ILE A 1 89 ? 1.018 -16.383 -7.739 1.00 77.94 89 ILE A C 1
ATOM 710 O O . ILE A 1 89 ? 2.107 -16.017 -8.182 1.00 77.94 89 ILE A O 1
ATOM 714 N N . ASP A 1 90 ? 0.328 -17.407 -8.250 1.00 67.12 90 ASP A N 1
ATOM 715 C CA . ASP A 1 90 ? 0.680 -18.133 -9.477 1.00 67.12 90 ASP A CA 1
ATOM 716 C C . ASP A 1 90 ? 2.148 -18.586 -9.526 1.00 67.12 90 ASP A C 1
ATOM 718 O O . ASP A 1 90 ? 2.825 -18.404 -10.528 1.00 67.12 90 ASP A O 1
ATOM 722 N N . LEU A 1 91 ? 2.634 -19.212 -8.443 1.00 66.56 91 LEU A N 1
ATOM 723 C CA . LEU A 1 91 ? 4.023 -19.678 -8.258 1.00 66.56 91 LEU A CA 1
ATOM 724 C C . LEU A 1 91 ? 5.024 -18.599 -7.782 1.00 66.56 91 LEU A C 1
ATOM 726 O O . LEU A 1 91 ? 6.224 -18.848 -7.756 1.00 66.56 91 LEU A O 1
ATOM 730 N N . GLY A 1 92 ? 4.581 -17.421 -7.335 1.00 68.62 92 GLY A N 1
ATOM 731 C CA . GLY A 1 92 ? 5.438 -16.466 -6.610 1.00 68.62 92 GLY A CA 1
ATOM 732 C C . GLY A 1 92 ? 6.546 -15.850 -7.470 1.00 68.62 92 GLY A C 1
ATOM 733 O O . GLY A 1 92 ? 6.254 -15.180 -8.451 1.00 68.62 92 GLY A O 1
ATOM 734 N N . HIS A 1 93 ? 7.818 -16.037 -7.105 1.00 59.78 93 HIS A N 1
ATOM 735 C CA . HIS A 1 93 ? 8.961 -15.485 -7.856 1.00 59.78 93 HIS A CA 1
ATOM 736 C C . HIS A 1 93 ? 9.373 -16.314 -9.090 1.00 59.78 93 HIS A C 1
ATOM 738 O O . HIS A 1 93 ? 10.296 -15.924 -9.806 1.00 59.78 93 HIS A O 1
ATOM 744 N N . PHE A 1 94 ? 8.731 -17.460 -9.341 1.00 66.19 94 PHE A N 1
ATOM 745 C CA . PHE A 1 94 ? 9.026 -18.303 -10.502 1.00 66.19 94 PHE A CA 1
ATOM 746 C C . PHE A 1 94 ? 8.412 -17.746 -11.798 1.00 66.19 94 PHE A C 1
ATOM 748 O O . PHE A 1 94 ? 7.552 -16.868 -11.778 1.00 66.19 94 PHE A O 1
ATOM 755 N N . ALA A 1 95 ? 8.860 -18.252 -12.952 1.00 54.41 95 ALA A N 1
ATOM 756 C CA . ALA A 1 95 ? 8.382 -17.802 -14.258 1.00 54.41 95 ALA A CA 1
ATOM 757 C C . ALA A 1 95 ? 6.855 -17.955 -14.380 1.00 54.41 95 ALA A C 1
ATOM 759 O O . ALA A 1 95 ? 6.327 -19.062 -14.349 1.00 54.41 95 ALA A O 1
ATOM 760 N N . GLY A 1 96 ? 6.157 -16.828 -14.534 1.00 60.19 96 GLY A N 1
ATOM 761 C CA . GLY A 1 96 ? 4.692 -16.770 -14.586 1.00 60.19 96 GLY A CA 1
ATOM 762 C C . GLY A 1 96 ? 4.033 -16.321 -13.281 1.00 60.19 96 GLY A C 1
ATOM 763 O O . GLY A 1 96 ? 2.902 -15.841 -13.338 1.00 60.19 96 GLY A O 1
ATOM 764 N N . GLY A 1 97 ? 4.759 -16.381 -12.163 1.00 64.06 97 GLY A N 1
ATOM 765 C CA . GLY A 1 97 ? 4.297 -15.920 -10.865 1.00 64.06 97 GLY A CA 1
ATOM 766 C C . GLY A 1 97 ? 4.460 -14.429 -10.645 1.00 64.06 97 GLY A C 1
ATOM 767 O O . GLY A 1 97 ? 5.141 -13.712 -11.384 1.00 64.06 97 GLY A O 1
ATOM 768 N N . SER A 1 98 ? 3.770 -13.951 -9.617 1.00 74.00 98 SER A N 1
ATOM 769 C CA . SER A 1 98 ? 3.938 -12.594 -9.130 1.00 74.00 98 SER A CA 1
ATOM 770 C C . SER A 1 98 ? 3.814 -12.535 -7.617 1.00 74.00 98 SER A C 1
ATOM 772 O O . SER A 1 98 ? 3.084 -13.312 -7.001 1.00 74.00 98 SER A O 1
ATOM 774 N N . VAL A 1 99 ? 4.525 -11.589 -7.014 1.00 83.50 99 VAL A N 1
ATOM 775 C CA . VAL A 1 99 ? 4.341 -11.232 -5.609 1.00 83.50 99 VAL A CA 1
ATOM 776 C C . VAL A 1 99 ? 3.528 -9.950 -5.565 1.00 83.50 99 VAL A C 1
ATOM 778 O O . VAL A 1 99 ? 3.835 -8.994 -6.277 1.00 83.50 99 VAL A O 1
ATOM 781 N N . ILE A 1 100 ? 2.454 -9.964 -4.779 1.00 89.44 100 ILE A N 1
ATOM 782 C CA . ILE A 1 100 ? 1.665 -8.771 -4.485 1.00 89.44 100 ILE A CA 1
ATOM 783 C C . ILE A 1 100 ? 2.114 -8.220 -3.143 1.00 89.44 100 ILE A C 1
ATOM 785 O O . ILE A 1 100 ? 2.166 -8.967 -2.166 1.00 89.44 100 ILE A O 1
ATOM 789 N N . ASP A 1 101 ? 2.343 -6.911 -3.085 1.00 91.88 101 ASP A N 1
ATOM 790 C CA . ASP A 1 101 ? 2.768 -6.225 -1.866 1.00 91.88 101 ASP A CA 1
ATOM 791 C C . ASP A 1 101 ? 1.784 -6.457 -0.717 1.00 91.88 101 ASP A C 1
ATOM 793 O O . ASP A 1 101 ? 2.197 -6.867 0.364 1.00 91.88 101 ASP A O 1
ATOM 797 N N . PHE A 1 102 ? 0.477 -6.266 -0.947 1.00 94.50 102 PHE A N 1
ATOM 798 C CA . PHE A 1 102 ? -0.550 -6.578 0.049 1.00 94.50 102 PHE A CA 1
ATOM 799 C C . PHE A 1 102 ? -1.808 -7.185 -0.560 1.00 94.50 102 PHE A C 1
ATOM 801 O O . PHE A 1 102 ? -2.299 -6.747 -1.599 1.00 94.50 102 PHE A O 1
ATOM 808 N N . VAL A 1 103 ? -2.402 -8.140 0.151 1.00 93.31 103 VAL A N 1
ATOM 809 C CA . VAL A 1 103 ? -3.734 -8.669 -0.159 1.00 93.31 103 VAL A CA 1
ATOM 810 C C . VAL A 1 103 ? -4.618 -8.514 1.064 1.00 93.31 103 VAL A C 1
ATOM 812 O O . VAL A 1 103 ? -4.346 -9.121 2.094 1.00 93.31 103 VAL A O 1
ATOM 815 N N . VAL A 1 104 ? -5.680 -7.720 0.947 1.00 92.44 104 VAL A N 1
ATOM 816 C CA . VAL A 1 104 ? -6.686 -7.515 1.994 1.00 92.44 104 VAL A CA 1
ATOM 817 C C . VAL A 1 104 ? -7.877 -8.436 1.744 1.00 92.44 104 VAL A C 1
ATOM 819 O O . VAL A 1 104 ? -8.434 -8.490 0.645 1.00 92.44 104 VAL A O 1
ATOM 822 N N . GLU A 1 105 ? -8.273 -9.161 2.781 1.00 88.69 105 GLU A N 1
ATOM 823 C CA . GLU A 1 105 ? -9.400 -10.082 2.804 1.00 88.69 105 GLU A CA 1
ATOM 824 C C . GLU A 1 105 ? -10.530 -9.421 3.608 1.00 88.69 105 GLU A C 1
ATOM 826 O O . GLU A 1 105 ? -10.533 -9.428 4.836 1.00 88.69 105 GLU A O 1
ATOM 831 N N . LEU A 1 106 ? -11.501 -8.805 2.923 1.00 72.56 106 LEU A N 1
ATOM 832 C CA . LEU A 1 106 ? -12.592 -8.039 3.554 1.00 72.56 106 LEU A CA 1
ATOM 833 C C . LEU A 1 106 ? -13.709 -8.937 4.137 1.00 72.56 106 LEU A C 1
ATOM 835 O O . LEU A 1 106 ? -14.899 -8.614 4.086 1.00 72.56 106 LEU A O 1
ATOM 839 N N . GLY A 1 107 ? -13.311 -10.059 4.738 1.00 62.56 107 GLY A N 1
ATOM 840 C CA . GLY A 1 107 ? -14.176 -11.006 5.431 1.00 62.56 107 GLY A CA 1
ATOM 841 C C . GLY A 1 107 ? -15.181 -11.754 4.537 1.00 62.56 107 GLY A C 1
ATOM 842 O O . GLY A 1 107 ? -15.312 -11.500 3.342 1.00 62.56 107 GLY A O 1
ATOM 843 N N . PRO A 1 108 ? -15.954 -12.687 5.119 1.00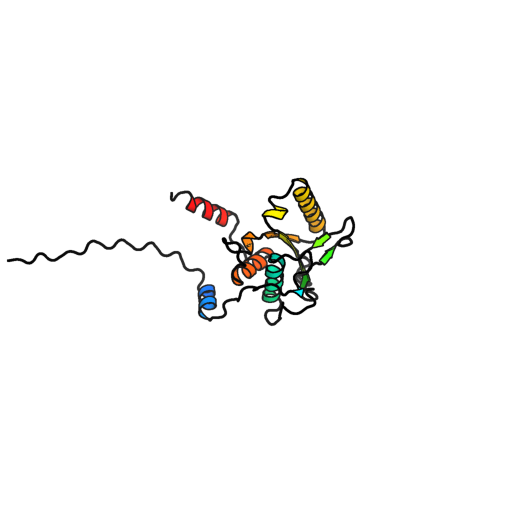 51.34 108 PRO A N 1
ATOM 844 C CA . PRO A 1 108 ? -16.860 -13.570 4.375 1.00 51.34 108 PRO A CA 1
ATOM 845 C C . PRO A 1 108 ? -18.058 -12.854 3.730 1.00 51.34 108 PRO A C 1
ATOM 847 O O . PRO A 1 108 ? -18.690 -13.408 2.831 1.00 51.34 108 PRO A O 1
ATOM 850 N N . ARG A 1 109 ? -18.386 -11.629 4.169 1.00 44.59 109 ARG A N 1
ATOM 851 C CA . ARG A 1 109 ? -19.490 -10.832 3.603 1.00 44.59 109 ARG A CA 1
ATOM 852 C C . ARG A 1 109 ? -19.097 -10.078 2.335 1.00 44.59 109 ARG A C 1
ATOM 854 O O . ARG A 1 109 ? -19.959 -9.854 1.493 1.00 44.59 109 ARG A O 1
ATOM 861 N N . MET A 1 110 ? -17.822 -9.730 2.171 1.00 52.16 110 MET A N 1
ATOM 862 C CA . MET A 1 110 ? -17.305 -9.146 0.938 1.00 52.16 110 MET A CA 1
ATOM 863 C C . MET A 1 110 ? -16.326 -10.143 0.328 1.00 52.16 110 MET A C 1
ATOM 865 O O . MET A 1 110 ? -15.137 -10.124 0.618 1.00 52.16 110 MET A O 1
ATOM 869 N N . LYS A 1 111 ? -16.832 -11.024 -0.550 1.00 52.09 111 LYS A N 1
ATOM 870 C CA . LYS A 1 111 ? -16.033 -12.000 -1.328 1.00 52.09 111 LYS A CA 1
ATOM 871 C C . LYS A 1 111 ? -14.902 -11.362 -2.163 1.00 52.09 111 LYS A C 1
ATOM 873 O O . LYS A 1 111 ? -14.169 -12.067 -2.848 1.00 52.09 111 LYS A O 1
ATOM 878 N N . SER A 1 112 ? -14.765 -10.041 -2.141 1.00 67.81 112 SER A N 1
ATOM 879 C CA . SER A 1 112 ? -13.717 -9.283 -2.801 1.00 67.81 112 SER A CA 1
ATOM 880 C C . SER A 1 112 ? -12.422 -9.316 -1.988 1.00 67.81 112 SER A C 1
ATOM 882 O O . SER A 1 112 ? -12.285 -8.632 -0.970 1.00 67.81 112 SER A O 1
ATOM 884 N N . ARG A 1 113 ? -11.441 -10.071 -2.482 1.00 86.69 113 ARG A N 1
ATOM 885 C CA . ARG A 1 113 ? -10.034 -9.816 -2.161 1.00 86.69 113 ARG A CA 1
ATOM 886 C C . ARG A 1 113 ? -9.610 -8.522 -2.851 1.00 86.69 113 ARG A C 1
ATOM 888 O O . ARG A 1 113 ? -9.986 -8.293 -4.003 1.00 86.69 113 ARG A O 1
ATOM 895 N N . VAL A 1 114 ? -8.840 -7.693 -2.155 1.00 90.88 114 VAL A N 1
ATOM 896 C CA . VAL A 1 114 ? -8.249 -6.479 -2.725 1.00 90.88 114 VAL A CA 1
ATOM 897 C C . VAL A 1 114 ? -6.736 -6.631 -2.722 1.00 90.88 114 VAL A C 1
ATOM 899 O O . VAL A 1 114 ? -6.122 -6.701 -1.660 1.00 90.88 114 VAL A O 1
ATOM 902 N N . ALA A 1 115 ? -6.142 -6.689 -3.907 1.00 93.00 115 ALA A N 1
ATOM 903 C CA . ALA A 1 115 ? -4.708 -6.548 -4.093 1.00 93.00 115 ALA A CA 1
ATOM 904 C C . ALA A 1 115 ? -4.336 -5.070 -4.082 1.00 93.00 115 ALA A C 1
ATOM 906 O O . ALA A 1 115 ? -4.878 -4.286 -4.861 1.00 93.00 115 ALA A O 1
ATOM 907 N N . ILE A 1 116 ? -3.380 -4.709 -3.239 1.00 94.38 116 ILE A N 1
ATOM 908 C CA . ILE A 1 116 ? -2.769 -3.387 -3.224 1.00 94.38 116 ILE A CA 1
ATOM 909 C C . ILE A 1 116 ? -1.347 -3.539 -3.752 1.00 94.38 116 ILE A C 1
ATOM 911 O O . ILE A 1 116 ? -0.559 -4.318 -3.217 1.00 94.38 116 ILE A O 1
ATOM 915 N N . ARG A 1 117 ? -1.042 -2.772 -4.795 1.00 93.25 117 ARG A N 1
ATOM 916 C CA . ARG A 1 117 ? 0.297 -2.590 -5.353 1.00 93.25 117 ARG A CA 1
ATOM 917 C C . ARG A 1 117 ? 0.810 -1.227 -4.918 1.00 93.25 117 ARG A C 1
ATOM 919 O O . ARG A 1 117 ? 0.094 -0.238 -5.069 1.00 93.25 117 ARG A O 1
ATOM 926 N N . VAL A 1 118 ? 2.010 -1.168 -4.368 1.00 91.69 118 VAL A N 1
ATOM 927 C CA . VAL A 1 118 ? 2.634 0.061 -3.884 1.00 91.69 118 VAL A CA 1
ATOM 928 C C . VAL A 1 118 ? 3.672 0.500 -4.903 1.00 91.69 118 VAL A C 1
ATOM 930 O O . VAL A 1 118 ? 4.766 -0.046 -4.977 1.00 91.69 118 VAL A O 1
ATOM 933 N N . ASN A 1 119 ? 3.328 1.508 -5.700 1.00 89.38 119 ASN A N 1
ATOM 934 C CA . ASN A 1 119 ? 4.139 1.911 -6.840 1.00 89.38 119 ASN A CA 1
ATOM 935 C C . ASN A 1 119 ? 4.844 3.246 -6.575 1.00 89.38 119 ASN A C 1
ATOM 937 O O . ASN A 1 119 ? 4.224 4.251 -6.222 1.00 89.38 119 ASN A O 1
ATOM 941 N N . GLY A 1 120 ? 6.152 3.279 -6.827 1.00 84.62 120 GLY A N 1
ATOM 942 C CA . GLY A 1 120 ? 6.897 4.527 -6.981 1.00 84.62 120 GLY A CA 1
ATOM 943 C C . GLY A 1 120 ? 6.750 5.091 -8.395 1.00 84.62 120 GLY A C 1
ATOM 944 O O . GLY A 1 120 ? 6.997 4.382 -9.375 1.00 84.62 120 GLY A O 1
ATOM 945 N N . SER A 1 121 ? 6.421 6.377 -8.512 1.00 82.25 121 SER A N 1
ATOM 946 C CA . SER A 1 121 ? 6.286 7.099 -9.788 1.00 82.25 121 SER A CA 1
ATOM 947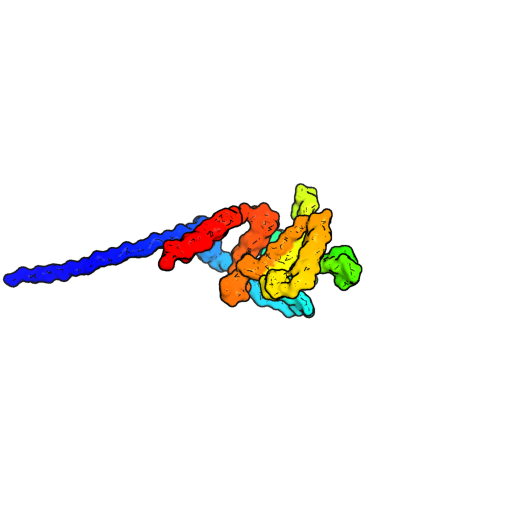 C C . SER A 1 121 ? 7.531 6.943 -10.674 1.00 82.25 121 SER A C 1
ATOM 949 O O . SER A 1 121 ? 7.435 6.579 -11.847 1.00 82.25 121 SER A O 1
ATOM 951 N N . ARG A 1 122 ? 8.725 7.087 -10.085 1.00 75.88 122 ARG A N 1
ATOM 952 C CA . ARG A 1 122 ? 10.018 6.921 -10.773 1.00 75.88 122 ARG A CA 1
ATOM 953 C C . ARG A 1 122 ? 10.215 5.537 -11.404 1.00 75.88 122 ARG A C 1
ATOM 955 O O . ARG A 1 122 ? 10.858 5.438 -12.444 1.00 75.88 122 ARG A O 1
AT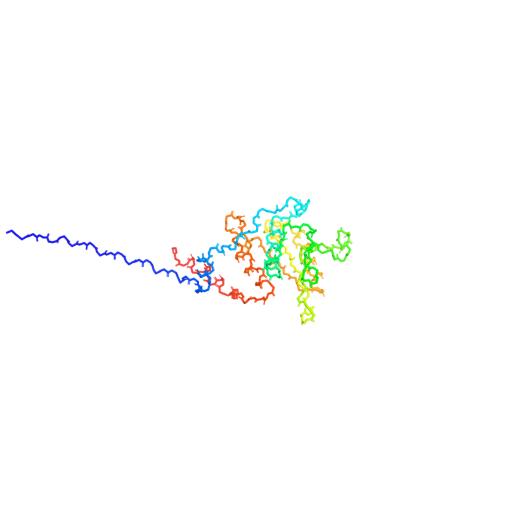OM 962 N N . TYR A 1 123 ? 9.708 4.478 -10.774 1.00 80.00 123 TYR A N 1
ATOM 963 C CA . TYR A 1 123 ? 10.005 3.093 -11.166 1.00 80.00 123 TYR A CA 1
ATOM 964 C C . TYR A 1 123 ? 8.901 2.423 -11.982 1.00 80.00 123 TYR A C 1
ATOM 966 O O . TYR A 1 123 ? 9.194 1.449 -12.669 1.00 80.00 123 TYR A O 1
ATOM 974 N N . HIS A 1 124 ? 7.671 2.945 -11.940 1.00 83.88 124 HIS A N 1
ATOM 975 C CA . HIS A 1 124 ? 6.513 2.334 -12.607 1.00 83.88 124 HIS A CA 1
ATOM 976 C C . HIS A 1 124 ? 5.802 3.265 -13.593 1.00 83.88 124 HIS A C 1
ATOM 978 O O . HIS A 1 124 ? 5.317 2.809 -14.624 1.00 83.88 124 HIS A O 1
ATOM 984 N N . GLU A 1 125 ? 5.749 4.571 -13.323 1.00 77.94 125 GLU A N 1
ATOM 985 C CA . GLU A 1 125 ? 5.116 5.536 -14.234 1.00 77.94 125 GLU A CA 1
ATOM 986 C C . GLU A 1 125 ? 6.117 6.065 -15.268 1.00 77.94 125 GLU A C 1
ATOM 988 O O . GLU A 1 125 ? 5.807 6.154 -16.453 1.00 77.94 125 GLU A O 1
ATOM 993 N N . GLN A 1 126 ? 7.346 6.346 -14.829 1.00 79.62 126 GLN A N 1
ATOM 994 C CA . GLN A 1 126 ? 8.444 6.855 -15.663 1.00 79.62 126 GLN A CA 1
ATOM 995 C C . GLN A 1 126 ? 9.375 5.741 -16.170 1.00 79.62 126 GLN A C 1
ATOM 997 O O . GLN A 1 126 ? 10.493 5.998 -16.619 1.00 79.62 126 GLN A O 1
ATOM 1002 N N . ALA A 1 127 ? 8.938 4.489 -16.055 1.00 86.88 127 ALA A N 1
ATOM 1003 C CA . ALA A 1 127 ? 9.743 3.328 -16.391 1.00 86.88 127 ALA A CA 1
ATOM 1004 C C . ALA A 1 127 ? 9.916 3.151 -17.908 1.00 86.88 127 ALA A C 1
ATOM 1006 O O . ALA A 1 127 ? 9.250 3.787 -18.726 1.00 86.88 127 ALA A O 1
ATOM 1007 N N . SER A 1 128 ? 10.786 2.216 -18.302 1.00 90.62 128 SER A N 1
ATOM 1008 C CA . SER A 1 128 ? 10.880 1.808 -19.707 1.00 90.62 128 SER A CA 1
ATOM 1009 C C . SER A 1 128 ? 9.542 1.249 -20.216 1.00 90.62 128 SER A C 1
ATOM 1011 O O . SER A 1 128 ? 8.786 0.635 -19.459 1.00 90.62 128 SER A O 1
ATOM 1013 N N . ALA A 1 129 ? 9.270 1.375 -21.520 1.00 90.81 129 ALA A N 1
ATOM 1014 C CA . ALA A 1 129 ? 8.051 0.834 -22.133 1.00 90.81 129 ALA A CA 1
ATOM 1015 C C . ALA A 1 129 ? 7.858 -0.668 -21.846 1.00 90.81 129 ALA A C 1
ATOM 1017 O O . ALA A 1 129 ? 6.737 -1.125 -21.620 1.00 90.81 129 ALA A O 1
ATOM 1018 N N . ARG A 1 130 ? 8.965 -1.423 -21.785 1.00 89.50 130 ARG A N 1
ATOM 1019 C CA . ARG A 1 130 ? 8.963 -2.836 -21.395 1.00 89.50 130 ARG A CA 1
ATOM 1020 C C . ARG A 1 130 ? 8.446 -3.026 -19.968 1.00 89.50 130 ARG A C 1
ATOM 1022 O O . ARG A 1 130 ? 7.582 -3.871 -19.768 1.00 89.50 130 ARG A O 1
ATOM 1029 N N . GLN A 1 131 ? 8.939 -2.252 -19.002 1.00 86.94 131 GLN A N 1
ATOM 1030 C CA . GLN A 1 131 ? 8.488 -2.340 -17.609 1.00 86.94 131 GLN A CA 1
ATOM 1031 C C . GLN A 1 131 ? 7.002 -1.985 -17.483 1.00 86.94 131 GLN A C 1
ATOM 1033 O O . GLN A 1 131 ? 6.243 -2.751 -16.902 1.00 86.94 131 GLN A O 1
ATOM 1038 N N . ILE A 1 132 ? 6.564 -0.894 -18.117 1.00 88.81 132 ILE A N 1
ATOM 1039 C CA . ILE A 1 132 ? 5.154 -0.469 -18.107 1.00 88.81 132 ILE A CA 1
ATOM 1040 C C . ILE A 1 132 ? 4.245 -1.562 -18.688 1.00 88.81 132 ILE A C 1
ATOM 1042 O O . ILE A 1 132 ? 3.167 -1.832 -18.157 1.00 88.81 132 ILE A O 1
ATOM 1046 N N . MET A 1 133 ? 4.665 -2.210 -19.779 1.00 90.75 133 MET A N 1
ATOM 1047 C CA . MET A 1 133 ? 3.931 -3.334 -20.362 1.00 90.75 133 MET A CA 1
ATOM 1048 C C . MET A 1 133 ? 3.841 -4.515 -19.386 1.00 90.75 133 MET A C 1
ATOM 1050 O O . MET A 1 133 ? 2.754 -5.066 -19.211 1.00 90.75 133 MET A O 1
ATOM 1054 N N . MET A 1 134 ? 4.947 -4.882 -18.731 1.00 88.75 134 MET A N 1
ATOM 1055 C CA . MET A 1 134 ? 4.968 -5.965 -17.741 1.00 88.75 134 MET A CA 1
ATOM 1056 C C . MET A 1 134 ? 4.060 -5.659 -16.544 1.00 88.75 134 MET A C 1
ATOM 1058 O O . MET A 1 134 ? 3.266 -6.515 -16.156 1.00 88.75 134 MET A O 1
ATOM 1062 N N . ASP A 1 135 ? 4.088 -4.428 -16.032 1.00 89.44 135 ASP A N 1
ATOM 1063 C CA . ASP A 1 135 ? 3.229 -3.981 -14.930 1.00 89.44 135 ASP A CA 1
ATOM 1064 C C . ASP A 1 135 ? 1.739 -4.046 -15.303 1.00 89.44 135 ASP A C 1
ATOM 1066 O O . ASP A 1 135 ? 0.899 -4.448 -14.493 1.00 89.44 135 ASP A O 1
ATOM 1070 N N . ARG A 1 136 ? 1.389 -3.683 -16.546 1.00 91.00 136 ARG A N 1
ATOM 1071 C CA . ARG A 1 136 ? 0.015 -3.788 -17.067 1.00 91.00 136 ARG A CA 1
ATOM 1072 C C . ARG A 1 136 ? -0.433 -5.239 -17.207 1.00 91.00 136 ARG A C 1
ATOM 1074 O O . ARG A 1 136 ? -1.546 -5.560 -16.794 1.00 91.00 136 ARG A O 1
ATOM 1081 N N . LEU A 1 137 ? 0.419 -6.109 -17.750 1.00 90.00 137 LEU A N 1
ATOM 1082 C CA . LEU A 1 137 ? 0.128 -7.539 -17.885 1.00 90.00 137 LEU A CA 1
ATOM 1083 C C . LEU A 1 137 ? -0.063 -8.198 -16.516 1.00 90.00 137 LEU A C 1
ATOM 1085 O O . LEU A 1 137 ? -1.023 -8.945 -16.327 1.00 90.00 137 LEU A O 1
ATOM 1089 N N . GLN A 1 138 ? 0.803 -7.884 -15.550 1.00 87.88 138 GLN A N 1
ATOM 1090 C CA . GLN A 1 138 ? 0.664 -8.345 -14.170 1.00 87.88 138 GLN A CA 1
ATOM 1091 C C . GLN A 1 138 ? -0.677 -7.887 -13.585 1.00 87.88 138 GLN A C 1
ATOM 1093 O O . GLN A 1 138 ? -1.459 -8.710 -13.113 1.00 87.88 138 GLN A O 1
ATOM 1098 N N . LYS A 1 139 ? -0.995 -6.590 -13.679 1.00 90.44 139 LYS A N 1
ATOM 1099 C CA . LYS A 1 139 ? -2.263 -6.041 -13.182 1.00 90.44 139 LYS A CA 1
ATOM 1100 C C . LYS A 1 139 ? -3.481 -6.707 -13.821 1.00 90.44 139 LYS A C 1
ATOM 1102 O O . LYS A 1 139 ? -4.437 -7.020 -13.114 1.00 90.44 139 LYS A O 1
ATOM 1107 N N . GLN A 1 140 ? -3.455 -6.932 -15.134 1.00 90.38 140 GLN A N 1
ATOM 1108 C CA . GLN A 1 140 ? -4.537 -7.590 -15.866 1.00 90.38 140 GLN A CA 1
ATOM 1109 C C . GLN A 1 140 ? -4.749 -9.030 -15.387 1.00 90.38 140 GLN A C 1
ATOM 1111 O O . GLN A 1 140 ? -5.888 -9.424 -15.147 1.00 90.38 140 GLN A O 1
ATOM 1116 N N . ARG A 1 141 ? -3.668 -9.798 -15.195 1.00 87.38 141 ARG A N 1
ATOM 1117 C CA . ARG A 1 141 ? -3.745 -11.165 -14.657 1.00 87.38 141 ARG A CA 1
ATOM 1118 C C . ARG A 1 141 ? -4.346 -11.177 -13.259 1.00 87.38 141 ARG A C 1
ATOM 1120 O O . ARG A 1 141 ? -5.305 -11.899 -13.015 1.00 87.38 141 ARG A O 1
ATOM 1127 N N .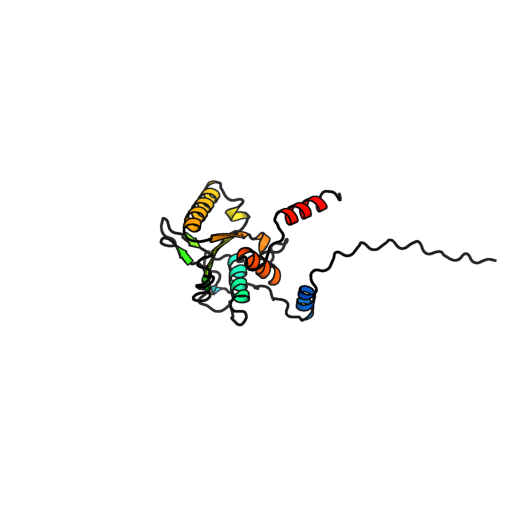 LEU A 1 142 ? -3.858 -10.315 -12.371 1.00 87.75 142 LEU A N 1
ATOM 1128 C CA . LEU A 1 142 ? -4.361 -10.219 -11.000 1.00 87.75 142 LEU A CA 1
ATOM 1129 C C . LEU A 1 142 ? -5.834 -9.791 -10.943 1.00 87.75 142 LEU A C 1
ATOM 1131 O O . LEU A 1 142 ? -6.605 -10.311 -10.140 1.00 87.75 142 LEU A O 1
ATOM 1135 N N . SER A 1 143 ? -6.247 -8.913 -11.859 1.00 89.50 143 SER A N 1
ATOM 1136 C CA . SER A 1 143 ? -7.628 -8.424 -11.949 1.00 89.50 143 SER A CA 1
ATOM 1137 C C . SER A 1 143 ? -8.642 -9.512 -12.321 1.00 89.50 143 SER A C 1
ATOM 1139 O O . SER A 1 143 ? -9.839 -9.308 -12.144 1.00 89.50 143 SER A O 1
ATOM 1141 N N . SER A 1 144 ? -8.189 -10.676 -12.805 1.00 86.56 144 SER A N 1
ATOM 1142 C CA . SER A 1 144 ? -9.064 -11.830 -13.054 1.00 86.56 144 SER A CA 1
ATOM 1143 C C . SER A 1 144 ? -9.531 -12.534 -11.773 1.00 86.56 144 SER A C 1
ATOM 1145 O O . SER A 1 144 ? -10.557 -13.209 -11.794 1.00 86.56 144 SER A O 1
ATOM 1147 N N . THR A 1 145 ? -8.810 -12.373 -10.655 1.00 84.50 145 THR A N 1
ATOM 1148 C CA . THR A 1 145 ? -9.089 -13.085 -9.393 1.00 84.50 145 THR A CA 1
ATOM 1149 C C . THR A 1 145 ? -9.401 -12.163 -8.216 1.00 84.50 145 THR A C 1
ATOM 1151 O O . THR A 1 145 ? -9.977 -12.611 -7.222 1.00 84.50 145 THR A O 1
ATOM 1154 N N . MET A 1 146 ? -9.030 -10.884 -8.293 1.00 88.94 146 MET A N 1
ATOM 1155 C CA . MET A 1 146 ? -9.225 -9.913 -7.217 1.00 88.94 146 MET A CA 1
ATOM 1156 C C . MET A 1 146 ? -9.272 -8.478 -7.737 1.00 88.94 146 MET A C 1
ATOM 1158 O O . MET A 1 146 ? -8.783 -8.179 -8.821 1.00 88.94 146 MET A O 1
ATOM 1162 N N . THR A 1 147 ? -9.821 -7.562 -6.942 1.00 89.56 147 THR A N 1
ATOM 1163 C CA . THR A 1 147 ? -9.760 -6.131 -7.257 1.00 89.56 147 THR A CA 1
ATOM 1164 C C . THR A 1 147 ? -8.329 -5.644 -7.064 1.00 89.56 147 THR A C 1
ATOM 1166 O O . THR A 1 147 ? -7.790 -5.779 -5.970 1.00 89.56 147 THR A O 1
ATOM 1169 N N . VAL A 1 148 ? -7.714 -5.063 -8.096 1.00 91.50 148 VAL A N 1
ATOM 1170 C CA . VAL A 1 148 ? -6.334 -4.557 -8.024 1.00 91.50 148 VAL A CA 1
ATOM 1171 C C . VAL A 1 148 ? -6.321 -3.040 -7.940 1.00 91.50 148 VAL A C 1
ATOM 1173 O O . VAL A 1 148 ? -6.874 -2.353 -8.802 1.00 91.50 148 VAL A O 1
ATOM 1176 N N . ILE A 1 149 ? -5.637 -2.521 -6.928 1.00 92.31 149 ILE A N 1
ATOM 1177 C CA . ILE A 1 149 ? -5.504 -1.095 -6.659 1.00 92.31 149 ILE A CA 1
ATOM 1178 C C . ILE A 1 149 ? -4.027 -0.741 -6.618 1.00 92.31 149 ILE A C 1
ATOM 1180 O O . ILE A 1 149 ? -3.238 -1.418 -5.966 1.00 92.31 149 ILE A O 1
ATOM 1184 N N . ASP A 1 150 ? -3.670 0.330 -7.314 1.00 92.75 150 ASP A N 1
ATOM 1185 C CA . ASP A 1 150 ? -2.337 0.911 -7.246 1.00 92.75 150 ASP A CA 1
ATOM 1186 C C . ASP A 1 150 ? -2.387 2.076 -6.254 1.00 92.75 150 ASP A C 1
ATOM 1188 O O . ASP A 1 150 ? -3.180 2.999 -6.443 1.00 92.75 150 ASP A O 1
ATOM 1192 N N . LEU A 1 151 ? -1.569 2.013 -5.205 1.00 91.50 151 LEU A N 1
ATOM 1193 C CA . LEU A 1 151 ? -1.273 3.135 -4.322 1.00 91.50 151 LEU A CA 1
ATOM 1194 C C . LEU A 1 151 ? 0.053 3.743 -4.746 1.00 91.50 151 LEU A C 1
ATOM 1196 O O . LEU A 1 151 ? 1.084 3.067 -4.739 1.00 91.50 151 LEU A O 1
ATOM 1200 N N . TRP A 1 152 ? 0.023 5.020 -5.097 1.00 89.31 152 TRP A N 1
ATOM 1201 C CA . TRP A 1 152 ? 1.209 5.721 -5.560 1.00 89.31 152 TRP A CA 1
ATOM 1202 C C . TRP A 1 152 ? 1.927 6.451 -4.429 1.00 89.31 152 TRP A C 1
ATOM 1204 O O . TRP A 1 152 ? 1.317 6.907 -3.459 1.00 89.31 152 TRP A O 1
ATOM 1214 N N . ASP A 1 153 ? 3.239 6.607 -4.581 1.00 86.19 153 ASP A N 1
ATOM 1215 C CA . ASP A 1 153 ? 4.090 7.368 -3.666 1.00 86.19 153 ASP A CA 1
ATOM 1216 C C . ASP A 1 153 ? 3.524 8.757 -3.314 1.00 86.19 153 ASP A C 1
ATOM 1218 O O . ASP A 1 153 ? 3.460 9.099 -2.138 1.00 86.19 153 ASP A O 1
ATOM 1222 N N . TYR A 1 154 ? 3.019 9.526 -4.279 1.00 84.25 154 TYR A N 1
ATOM 1223 C CA . TYR A 1 154 ? 2.444 10.859 -4.055 1.00 84.25 154 TYR A CA 1
ATOM 1224 C C . TYR A 1 154 ? 1.122 10.860 -3.263 1.00 84.25 154 TYR A C 1
ATOM 1226 O O . TYR A 1 154 ? 0.704 11.904 -2.751 1.00 84.25 154 TYR A O 1
ATOM 1234 N N . GLU A 1 155 ? 0.441 9.717 -3.152 1.00 85.50 155 GLU A N 1
ATOM 1235 C CA . GLU A 1 155 ? -0.746 9.563 -2.300 1.00 85.50 155 GLU A CA 1
ATOM 1236 C C . GLU A 1 155 ? -0.354 9.297 -0.839 1.00 85.50 155 GLU A C 1
ATOM 1238 O O . GLU A 1 155 ? -1.115 9.624 0.076 1.00 85.50 155 GLU A O 1
ATOM 1243 N N . LEU A 1 156 ? 0.845 8.746 -0.623 1.00 83.62 156 LEU A N 1
ATOM 1244 C CA . LEU A 1 156 ? 1.358 8.298 0.673 1.00 83.62 156 LEU A CA 1
ATOM 1245 C C . LEU A 1 156 ? 2.361 9.279 1.304 1.00 83.62 156 LEU A C 1
ATOM 1247 O O . LEU A 1 156 ? 2.378 9.439 2.524 1.00 83.62 156 LEU A O 1
ATOM 1251 N N . LEU A 1 157 ? 3.195 9.928 0.493 1.00 80.62 157 LEU A N 1
ATOM 1252 C CA . LEU A 1 157 ? 4.266 10.840 0.901 1.00 80.62 157 LEU A CA 1
ATOM 1253 C C . LEU A 1 157 ? 3.813 12.298 0.854 1.00 80.62 157 LEU A C 1
ATOM 1255 O O . LEU A 1 157 ? 2.921 12.649 0.081 1.00 80.62 157 LEU A O 1
ATOM 1259 N N . GLU A 1 158 ? 4.418 13.171 1.661 1.00 74.69 158 GLU A N 1
ATOM 1260 C CA . GLU A 1 158 ? 4.260 14.620 1.480 1.00 74.69 158 GLU A CA 1
ATOM 1261 C C . GLU A 1 158 ? 4.989 15.129 0.226 1.00 74.69 158 GLU A C 1
ATOM 1263 O O . GLU A 1 158 ? 5.740 14.406 -0.426 1.00 74.69 158 GLU A O 1
ATOM 1268 N N . SER A 1 159 ? 4.743 16.391 -0.143 1.00 66.31 159 SER A N 1
ATOM 1269 C CA . SER A 1 159 ? 5.323 17.009 -1.347 1.00 66.31 159 SER A CA 1
ATOM 1270 C C . SER A 1 159 ? 6.852 17.077 -1.339 1.00 66.31 159 SER A C 1
ATOM 1272 O O . SER A 1 159 ? 7.452 17.225 -2.397 1.00 66.31 159 SER A O 1
ATOM 1274 N N . ASP A 1 160 ? 7.475 16.993 -0.165 1.00 63.44 160 ASP A N 1
ATOM 1275 C CA . ASP A 1 160 ? 8.928 16.943 0.018 1.00 63.44 160 ASP A CA 1
ATOM 1276 C C . ASP A 1 160 ? 9.495 15.509 -0.031 1.00 63.44 160 ASP A C 1
ATOM 1278 O O . ASP A 1 160 ? 10.692 15.309 0.166 1.00 63.44 160 ASP A O 1
ATOM 1282 N N . GLY A 1 161 ? 8.650 14.503 -0.288 1.00 58.47 161 GLY A N 1
ATOM 1283 C CA . GLY A 1 161 ? 9.035 13.092 -0.328 1.00 58.47 161 GLY A CA 1
ATOM 1284 C C . GLY A 1 161 ? 9.222 12.451 1.049 1.00 58.47 161 GLY A C 1
ATOM 1285 O O . GLY A 1 161 ? 9.583 11.275 1.127 1.00 58.47 161 GLY A O 1
ATOM 1286 N N . SER A 1 162 ? 8.969 13.179 2.140 1.00 63.41 162 SER A N 1
ATOM 1287 C CA . SER A 1 162 ? 8.952 12.595 3.479 1.00 63.41 162 SER A CA 1
ATOM 1288 C C . SER A 1 162 ? 7.730 11.690 3.664 1.00 63.41 162 SER A C 1
ATOM 1290 O O . SER A 1 162 ? 6.703 11.839 2.990 1.00 63.41 162 SER A O 1
ATOM 1292 N N . ALA A 1 163 ? 7.837 10.714 4.576 1.00 62.97 163 ALA A N 1
ATOM 1293 C CA . ALA A 1 163 ? 6.694 9.887 4.945 1.00 62.97 163 ALA A CA 1
ATOM 1294 C C . ALA A 1 163 ? 5.549 10.804 5.394 1.00 62.97 163 ALA A C 1
ATOM 1296 O O . ALA A 1 163 ? 5.728 11.599 6.319 1.00 62.97 163 ALA A O 1
ATOM 1297 N N . GLY A 1 164 ? 4.394 10.683 4.729 1.00 60.72 164 GLY A N 1
ATOM 1298 C CA . GLY A 1 164 ? 3.206 11.463 5.040 1.00 60.72 164 GLY A CA 1
ATOM 1299 C C . GLY A 1 164 ? 2.864 11.427 6.524 1.00 60.72 164 GLY A C 1
ATOM 1300 O O . GLY A 1 164 ? 3.227 10.491 7.249 1.00 60.72 164 GLY A O 1
ATOM 1301 N N . THR A 1 165 ? 2.095 12.414 6.985 1.00 71.62 165 THR A N 1
ATOM 1302 C CA . THR A 1 165 ? 1.443 12.266 8.296 1.00 71.62 165 THR A CA 1
ATOM 1303 C C . THR A 1 165 ? 0.706 10.920 8.342 1.00 71.62 165 THR A C 1
ATOM 1305 O O . THR A 1 165 ? 0.100 10.513 7.348 1.00 71.62 165 THR A O 1
ATOM 1308 N N . GLY A 1 166 ? 0.735 10.207 9.478 1.00 78.75 166 GLY A N 1
ATOM 1309 C CA . GLY A 1 166 ? 0.062 8.901 9.584 1.00 78.75 166 GLY A CA 1
ATOM 1310 C C . GLY A 1 166 ? -1.420 8.977 9.187 1.00 78.75 166 GLY A C 1
ATOM 1311 O O . GLY A 1 166 ? -1.968 8.045 8.610 1.00 78.75 166 GLY A O 1
ATOM 1312 N N . GLU A 1 167 ? -2.044 10.138 9.405 1.00 83.75 167 GLU A N 1
ATOM 1313 C CA . GLU A 1 167 ? -3.398 10.462 8.954 1.00 83.75 167 GLU A CA 1
ATOM 1314 C C . GLU A 1 167 ? -3.559 10.414 7.423 1.00 83.75 167 GLU A C 1
ATOM 1316 O O . GLU A 1 167 ? -4.518 9.817 6.934 1.00 83.75 167 GLU A O 1
ATOM 1321 N N . LYS A 1 168 ? -2.627 10.993 6.654 1.00 84.62 168 LYS A N 1
ATOM 1322 C CA . LYS A 1 168 ? -2.672 10.991 5.183 1.00 84.62 168 LYS A CA 1
ATOM 1323 C C . LYS A 1 168 ? -2.642 9.572 4.627 1.00 84.62 168 LYS A C 1
ATOM 1325 O O . LYS A 1 168 ? -3.502 9.222 3.820 1.00 84.62 168 LYS A O 1
ATOM 1330 N N . ALA A 1 169 ? -1.711 8.753 5.113 1.00 88.12 169 ALA A N 1
ATOM 1331 C CA . ALA A 1 169 ? -1.598 7.357 4.707 1.00 88.12 169 ALA A CA 1
ATOM 1332 C C . ALA A 1 169 ? -2.876 6.570 5.047 1.00 88.12 169 ALA A C 1
ATOM 1334 O O . ALA A 1 169 ? -3.425 5.880 4.188 1.00 88.12 169 ALA A O 1
ATOM 1335 N N . VAL A 1 170 ? -3.426 6.751 6.257 1.00 89.50 170 VAL A N 1
ATOM 1336 C CA . VAL A 1 170 ? -4.701 6.135 6.669 1.00 89.50 170 VAL A CA 1
ATOM 1337 C C . VAL A 1 170 ? -5.852 6.542 5.754 1.00 89.50 170 VAL A C 1
ATOM 1339 O O . VAL A 1 170 ? -6.644 5.688 5.359 1.00 89.50 170 VAL A O 1
ATOM 1342 N N . ILE A 1 171 ? -5.961 7.822 5.394 1.00 88.81 171 ILE A N 1
ATOM 1343 C CA . ILE A 1 171 ? -7.002 8.302 4.478 1.00 88.81 171 ILE A CA 1
ATOM 1344 C C . ILE A 1 171 ? -6.821 7.693 3.082 1.00 88.81 171 ILE A C 1
ATOM 1346 O O . ILE A 1 171 ? -7.806 7.243 2.497 1.00 88.81 171 ILE A O 1
ATOM 1350 N N . ALA A 1 172 ? -5.595 7.656 2.556 1.00 89.62 172 ALA A N 1
ATOM 1351 C CA . ALA A 1 172 ? -5.298 7.084 1.244 1.00 89.62 172 ALA A CA 1
ATOM 1352 C C . ALA A 1 172 ? -5.675 5.596 1.182 1.00 89.62 172 ALA A C 1
ATOM 1354 O O . ALA A 1 172 ? -6.446 5.192 0.312 1.00 89.62 172 ALA A O 1
ATOM 1355 N N . VAL A 1 173 ? -5.238 4.801 2.164 1.00 91.31 173 VAL A N 1
ATOM 1356 C CA . VAL A 1 173 ? -5.545 3.364 2.227 1.00 91.31 173 VAL A CA 1
ATOM 1357 C C . VAL A 1 173 ? -7.042 3.121 2.439 1.00 91.31 173 VAL A C 1
ATOM 1359 O O . VAL A 1 173 ? -7.622 2.280 1.758 1.00 91.31 173 VAL A O 1
ATOM 1362 N N . LYS A 1 174 ? -7.721 3.879 3.312 1.00 89.62 174 LYS A N 1
ATOM 1363 C CA . LYS A 1 174 ? -9.179 3.745 3.486 1.00 89.62 174 LYS A CA 1
ATOM 1364 C C . LYS A 1 174 ? -9.958 4.080 2.213 1.00 89.62 174 LYS A C 1
ATOM 1366 O O . LYS A 1 174 ? -10.952 3.415 1.938 1.00 89.62 174 LYS A O 1
ATOM 1371 N N . ARG A 1 175 ? -9.531 5.088 1.442 1.00 88.06 175 ARG A N 1
ATOM 1372 C CA . ARG A 1 175 ? -10.140 5.420 0.140 1.00 88.06 175 ARG A CA 1
ATOM 1373 C C . ARG A 1 175 ? -9.923 4.310 -0.873 1.00 88.06 175 ARG A C 1
ATOM 1375 O O . ARG A 1 175 ? -10.880 3.912 -1.524 1.00 88.06 175 ARG A O 1
ATOM 1382 N N . ALA A 1 176 ? -8.695 3.805 -0.972 1.00 88.25 176 ALA A N 1
ATOM 1383 C CA . ALA A 1 176 ? -8.371 2.671 -1.829 1.00 88.25 176 ALA A CA 1
ATOM 1384 C C . ALA A 1 176 ? -9.268 1.471 -1.499 1.00 88.25 176 ALA A C 1
ATOM 1386 O O . ALA A 1 176 ? -9.909 0.913 -2.378 1.00 88.25 176 ALA A O 1
ATOM 1387 N N . LEU A 1 177 ? -9.428 1.145 -0.219 1.00 87.75 177 LEU A N 1
ATOM 1388 C CA . LEU A 1 177 ? -10.289 0.050 0.230 1.00 87.75 177 LEU A CA 1
ATOM 1389 C C . LEU A 1 177 ? -11.800 0.336 0.132 1.00 87.75 177 LEU A C 1
ATOM 1391 O O . LEU A 1 177 ? -12.596 -0.499 0.553 1.00 87.75 177 LEU A O 1
ATOM 1395 N N . GLY A 1 178 ? -12.216 1.504 -0.370 1.00 85.38 178 GLY A N 1
ATOM 1396 C CA . GLY A 1 178 ? -13.629 1.888 -0.458 1.00 85.38 178 GLY A CA 1
ATOM 1397 C C . GLY A 1 178 ? -14.311 2.094 0.900 1.00 85.38 178 GLY A C 1
ATOM 1398 O O . GLY A 1 178 ? -15.534 2.123 0.975 1.00 85.38 178 GLY A O 1
ATOM 1399 N N . MET A 1 179 ? -13.543 2.240 1.985 1.00 81.25 179 MET A N 1
ATOM 1400 C CA . MET A 1 179 ? -14.070 2.429 3.344 1.00 81.25 179 MET A CA 1
ATOM 1401 C C . MET A 1 179 ? -14.532 3.866 3.606 1.00 81.25 179 MET A C 1
ATOM 1403 O O . MET A 1 179 ? -15.267 4.113 4.560 1.00 81.25 179 MET A O 1
ATOM 1407 N N . ILE A 1 180 ? -14.053 4.822 2.806 1.00 82.69 180 ILE A N 1
ATOM 1408 C CA . ILE A 1 180 ? -14.485 6.221 2.826 1.00 82.69 180 ILE A CA 1
ATOM 1409 C C . ILE A 1 180 ? -14.624 6.731 1.393 1.00 82.69 180 ILE A C 1
ATOM 1411 O O . ILE A 1 180 ? -13.810 6.402 0.528 1.00 82.69 180 ILE A O 1
ATOM 1415 N N . GLU A 1 181 ? -15.622 7.578 1.152 1.00 68.25 181 GLU A N 1
ATOM 1416 C CA . GLU A 1 181 ? -15.797 8.234 -0.141 1.00 68.25 181 GLU A CA 1
ATOM 1417 C C . GLU A 1 181 ? -14.636 9.208 -0.406 1.00 68.25 181 GLU A C 1
ATOM 1419 O O . GLU A 1 181 ? -14.261 10.040 0.431 1.00 68.25 181 GLU A O 1
ATOM 1424 N N . GLY A 1 182 ? -14.011 9.082 -1.577 1.00 57.12 182 GLY A N 1
ATOM 1425 C CA . GLY A 1 182 ? -13.025 10.049 -2.047 1.00 57.12 182 GLY A CA 1
ATOM 1426 C C . GLY A 1 182 ? -13.705 11.324 -2.561 1.00 57.12 182 GLY A C 1
ATOM 1427 O O . GLY A 1 182 ? -14.837 11.257 -3.040 1.00 57.12 182 GLY A O 1
ATOM 1428 N N . PRO A 1 183 ? -13.031 12.491 -2.540 1.00 50.25 183 PRO A N 1
ATOM 1429 C CA . PRO A 1 183 ? -13.463 13.592 -3.391 1.00 50.25 183 PRO A CA 1
ATOM 1430 C C . PRO A 1 183 ? -13.460 13.074 -4.833 1.00 50.25 183 PRO A C 1
ATOM 1432 O O . PRO A 1 183 ? -12.477 12.469 -5.269 1.00 50.25 183 PRO A O 1
ATOM 1435 N N . SER A 1 184 ? -14.564 13.253 -5.561 1.00 45.34 184 SER A N 1
ATOM 1436 C CA . SER A 1 184 ? -14.663 12.796 -6.949 1.00 45.34 184 SER A CA 1
ATOM 1437 C C . SER A 1 184 ? -13.454 13.289 -7.760 1.00 45.34 184 SER A C 1
ATOM 1439 O O . SER A 1 184 ? -12.945 14.386 -7.519 1.00 45.34 184 SER A O 1
ATOM 1441 N N . ARG A 1 185 ? -12.970 12.514 -8.744 1.00 43.72 185 ARG A N 1
ATOM 1442 C CA . ARG A 1 185 ? -11.855 12.959 -9.615 1.00 43.72 185 ARG A CA 1
ATOM 1443 C C . ARG A 1 185 ? -12.136 14.329 -10.261 1.00 43.72 185 ARG A C 1
ATOM 1445 O O . ARG A 1 185 ? -11.214 15.118 -10.452 1.00 43.72 185 ARG A O 1
ATOM 1452 N N . LEU A 1 186 ? -13.413 14.647 -10.489 1.00 39.94 186 LEU A N 1
ATOM 1453 C CA . LEU A 1 186 ? -13.902 15.961 -10.923 1.00 39.94 186 LEU A CA 1
ATOM 1454 C C . LEU A 1 186 ? -13.584 17.093 -9.927 1.00 39.94 186 LEU A C 1
ATOM 1456 O O . LEU A 1 186 ? -13.251 18.200 -10.342 1.00 39.94 186 LEU A O 1
ATOM 1460 N N . ALA A 1 187 ? -13.642 16.835 -8.619 1.00 39.03 187 ALA A N 1
ATOM 1461 C CA . ALA A 1 187 ? -13.296 17.809 -7.584 1.00 39.03 187 ALA A CA 1
ATOM 1462 C C . ALA A 1 187 ? -11.781 18.085 -7.516 1.00 39.03 187 ALA A C 1
ATOM 1464 O O . ALA A 1 187 ? -11.370 19.224 -7.292 1.00 39.03 187 ALA A O 1
ATOM 1465 N N . LEU A 1 188 ? -10.943 17.069 -7.760 1.00 41.78 188 LEU A N 1
ATOM 1466 C CA . LEU A 1 188 ? -9.484 17.229 -7.829 1.00 41.78 188 LEU A CA 1
ATOM 1467 C C . LEU A 1 188 ? -9.049 18.020 -9.071 1.00 41.78 188 LEU A C 1
ATOM 1469 O O . LEU A 1 188 ? -8.188 18.893 -8.946 1.00 41.78 188 LEU A O 1
ATOM 1473 N N . ALA A 1 189 ? -9.681 17.779 -10.226 1.00 42.34 189 ALA A N 1
ATOM 1474 C CA . ALA A 1 189 ? -9.448 18.543 -11.454 1.00 42.34 189 ALA A CA 1
ATOM 1475 C C . ALA A 1 189 ? -9.800 20.034 -11.285 1.00 42.34 189 ALA A C 1
ATOM 1477 O O . ALA A 1 189 ? -8.964 20.895 -11.544 1.00 42.34 189 ALA A O 1
ATOM 1478 N N . ARG A 1 190 ? -10.966 20.345 -10.696 1.00 41.59 190 ARG A N 1
ATOM 1479 C CA . ARG A 1 190 ? -11.377 21.732 -10.400 1.00 41.59 190 ARG A CA 1
ATOM 1480 C C . ARG A 1 190 ? -10.429 22.457 -9.436 1.00 41.59 190 ARG A C 1
ATOM 1482 O O . ARG A 1 190 ? -10.267 23.667 -9.531 1.00 41.59 190 ARG A O 1
ATOM 1489 N N . SER A 1 191 ? -9.761 21.739 -8.527 1.00 40.00 191 SER A N 1
ATOM 1490 C CA . SER A 1 191 ? -8.779 22.341 -7.606 1.00 40.00 191 SER A CA 1
ATOM 1491 C C . SER A 1 191 ? -7.437 22.711 -8.263 1.00 40.00 191 SER A C 1
ATOM 1493 O O . SER A 1 191 ? -6.670 23.495 -7.694 1.00 40.00 191 SER A O 1
ATOM 1495 N N . ARG A 1 192 ? -7.131 22.131 -9.435 1.00 42.00 192 ARG A N 1
ATOM 1496 C CA . ARG A 1 192 ? -5.944 22.466 -10.237 1.00 42.00 192 ARG A CA 1
ATOM 1497 C C . ARG A 1 192 ? -6.200 23.682 -11.132 1.00 42.00 192 ARG A C 1
ATOM 1499 O O . ARG A 1 192 ? -5.331 24.544 -11.190 1.00 42.00 192 ARG A O 1
ATOM 1506 N N . ASP A 1 193 ? -7.400 23.820 -11.695 1.00 43.06 193 ASP A N 1
ATOM 1507 C CA . ASP A 1 193 ? -7.762 24.976 -12.536 1.00 43.06 193 ASP A CA 1
ATOM 1508 C C . ASP A 1 193 ? -7.844 26.297 -11.755 1.00 43.06 193 ASP A C 1
ATOM 1510 O O . ASP A 1 193 ? -7.386 27.334 -12.231 1.00 43.06 193 ASP A O 1
ATOM 1514 N N . VAL A 1 194 ? -8.320 26.271 -10.503 1.00 45.41 194 VAL A N 1
ATOM 1515 C CA . VAL A 1 194 ? -8.373 27.480 -9.651 1.00 45.41 194 VAL A CA 1
ATOM 1516 C C . VAL A 1 194 ? -6.974 28.012 -9.305 1.00 45.41 194 VAL A C 1
ATOM 1518 O O . VAL A 1 194 ? -6.816 29.198 -9.031 1.00 45.41 194 VAL A O 1
ATOM 1521 N N . ARG A 1 195 ? -5.933 27.170 -9.360 1.00 43.75 195 ARG A N 1
ATOM 1522 C CA . ARG A 1 195 ? -4.541 27.610 -9.168 1.00 43.75 195 ARG A CA 1
ATOM 1523 C C . ARG A 1 195 ? -3.920 28.248 -10.412 1.00 43.75 195 ARG A C 1
ATOM 1525 O O . ARG A 1 195 ? -2.915 28.929 -10.262 1.00 43.75 195 ARG A O 1
ATOM 1532 N N . TYR A 1 196 ? -4.504 28.062 -11.596 1.00 41.53 196 TYR A N 1
ATOM 1533 C CA . TYR A 1 196 ? -3.959 28.588 -12.853 1.00 41.53 196 TYR A CA 1
ATOM 1534 C C . TYR A 1 196 ? -4.625 29.894 -13.315 1.00 41.53 196 TYR A C 1
ATOM 1536 O O . TYR A 1 196 ? -4.048 30.615 -14.116 1.00 41.53 196 TYR A O 1
ATOM 1544 N N . GLN A 1 197 ? -5.804 30.241 -12.786 1.00 38.06 197 GLN A N 1
ATOM 1545 C CA . GLN A 1 197 ? -6.499 31.499 -13.115 1.00 38.06 197 GLN A CA 1
ATOM 1546 C C . GLN A 1 197 ? -6.216 32.661 -12.145 1.00 38.06 197 GLN A C 1
ATOM 1548 O O . GLN A 1 197 ? -6.855 33.705 -12.234 1.00 38.06 197 GLN A O 1
ATOM 1553 N N . GLY A 1 198 ? -5.283 32.483 -11.206 1.00 45.44 198 GLY A N 1
ATOM 1554 C CA . GLY A 1 198 ? -4.886 33.505 -10.229 1.00 45.44 198 GLY A CA 1
ATOM 1555 C C . GLY A 1 198 ? -3.444 33.998 -10.374 1.00 45.44 198 GLY A C 1
ATOM 1556 O O . GLY A 1 198 ? -2.896 34.477 -9.383 1.00 45.44 198 GLY A O 1
ATOM 1557 N N . SER A 1 199 ? -2.823 33.813 -11.548 1.00 40.75 199 SER A N 1
ATOM 1558 C CA . SER A 1 199 ? -1.503 34.376 -11.898 1.00 40.75 199 SER A CA 1
ATOM 1559 C C . SER A 1 199 ? -1.678 35.587 -12.799 1.00 40.75 199 SER A C 1
ATOM 1561 O O . SER A 1 199 ? -2.433 35.438 -13.785 1.00 40.75 199 SER A O 1
#

Radius of gyration: 22.88 Å; chains: 1; bounding box: 36×96×44 Å

pLDDT: mean 74.78, std 17.43, range [37.88, 94.5]